Protein AF-A0A9E5G2U5-F1 (afdb_monomer_lite)

Foldseek 3Di:
DQALVNQLPDPPHFLVVLLVNCVVQPDPVCCVVCVCVSVVDPGDDCPDPSNVVSSVVSVVSVVVVVDPDDDPDDDDDDDDDDDDDDDDDDDDDDDDDDDPDQQPAEQELVNDDPVLVVLLVVLVVLVVVLVVLVVVLVDPPDDPVVNLVSLVVNLVSVVSLVVSVVVVVVVCVVVSHHYDHPDDRDDPDPDDPSNVVVVLVVVLVVLVVLLVVLVVVLVVCVVVVVVVSNVVSVVVNVVSVVVNVVSVVVPPPD

Structure (mmCIF, N/CA/C/O backbone):
data_AF-A0A9E5G2U5-F1
#
_entry.id   AF-A0A9E5G2U5-F1
#
loop_
_atom_site.group_PDB
_atom_site.id
_atom_site.type_symbol
_atom_site.label_atom_id
_atom_site.label_alt_id
_atom_site.label_comp_id
_atom_site.label_asym_id
_atom_site.label_entity_id
_atom_site.label_seq_id
_atom_site.pdbx_PDB_ins_code
_atom_site.Cartn_x
_atom_site.Cartn_y
_atom_site.Cartn_z
_atom_site.occupancy
_atom_site.B_iso_or_equiv
_atom_site.auth_seq_id
_atom_site.auth_comp_id
_atom_site.auth_asym_id
_atom_site.auth_atom_id
_atom_site.pdbx_PDB_model_num
ATOM 1 N N . MET A 1 1 ? 39.581 -17.194 -17.535 1.00 52.22 1 MET A N 1
ATOM 2 C CA . MET A 1 1 ? 38.529 -17.982 -16.857 1.00 52.22 1 MET A CA 1
ATOM 3 C C . MET A 1 1 ? 37.243 -17.179 -16.911 1.00 52.22 1 MET A C 1
ATOM 5 O O . MET A 1 1 ? 37.245 -16.053 -16.433 1.00 52.22 1 MET A O 1
ATOM 9 N N . THR A 1 2 ? 36.190 -17.707 -17.528 1.00 67.00 2 THR A N 1
ATOM 10 C CA . THR A 1 2 ? 34.878 -17.045 -17.578 1.00 67.00 2 THR A CA 1
ATOM 11 C C . THR A 1 2 ? 34.287 -17.018 -16.167 1.00 67.00 2 THR A C 1
ATOM 13 O O . THR A 1 2 ? 34.275 -18.047 -15.495 1.00 67.00 2 THR A O 1
ATOM 16 N N . THR A 1 3 ? 33.867 -15.851 -15.679 1.00 80.50 3 THR A N 1
ATOM 17 C CA . THR A 1 3 ? 33.154 -15.704 -14.398 1.00 80.50 3 THR A CA 1
ATOM 18 C C . THR A 1 3 ? 31.650 -15.672 -14.650 1.00 80.50 3 THR A C 1
ATOM 20 O O . THR A 1 3 ? 31.225 -15.354 -15.761 1.00 80.50 3 THR A O 1
ATOM 23 N N . ILE A 1 4 ? 30.833 -15.969 -13.632 1.00 81.75 4 ILE A N 1
ATOM 24 C CA . ILE A 1 4 ? 29.365 -15.905 -13.757 1.00 81.75 4 ILE A CA 1
ATOM 25 C C . ILE A 1 4 ? 28.931 -14.519 -14.246 1.00 81.75 4 ILE A C 1
ATOM 27 O O . ILE A 1 4 ? 28.197 -14.415 -15.224 1.00 81.75 4 ILE A O 1
ATOM 31 N N . LYS A 1 5 ? 29.482 -13.457 -13.650 1.00 82.75 5 LYS A N 1
ATOM 32 C CA . LYS A 1 5 ? 29.246 -12.068 -14.058 1.00 82.75 5 LYS A CA 1
ATOM 33 C C . LYS A 1 5 ? 29.598 -11.782 -15.524 1.00 82.75 5 LYS A C 1
ATOM 35 O O . LYS A 1 5 ? 28.825 -11.123 -16.213 1.00 82.75 5 LYS A O 1
ATOM 40 N N . ALA A 1 6 ? 30.731 -12.289 -16.018 1.00 81.88 6 ALA A N 1
ATOM 41 C CA . ALA A 1 6 ? 31.128 -12.109 -17.417 1.00 81.88 6 ALA A CA 1
ATOM 42 C C . ALA A 1 6 ? 30.216 -12.883 -18.383 1.00 81.88 6 ALA A C 1
ATOM 44 O O . ALA A 1 6 ? 29.875 -12.376 -19.445 1.00 81.88 6 ALA A O 1
ATOM 45 N N . TRP A 1 7 ? 29.781 -14.084 -17.995 1.00 85.56 7 TRP A N 1
ATOM 46 C CA . TRP A 1 7 ? 28.872 -14.904 -18.797 1.00 85.56 7 TRP A CA 1
ATOM 47 C C . TRP A 1 7 ? 27.442 -14.341 -18.830 1.00 85.56 7 TRP A C 1
ATOM 49 O O . TRP A 1 7 ? 26.796 -14.365 -19.873 1.00 85.56 7 TRP A O 1
ATOM 59 N N . LEU A 1 8 ? 26.957 -13.778 -17.717 1.00 83.19 8 LEU A N 1
ATOM 60 C CA . LEU A 1 8 ? 25.658 -13.098 -17.654 1.00 83.19 8 LEU A CA 1
ATOM 61 C C . LEU A 1 8 ? 25.626 -11.808 -18.490 1.00 83.19 8 LEU A C 1
ATOM 63 O O . LEU A 1 8 ? 24.572 -11.464 -19.022 1.00 83.19 8 LEU A O 1
ATOM 67 N N . ALA A 1 9 ? 26.760 -11.113 -18.613 1.00 81.38 9 ALA A N 1
ATOM 68 C CA . ALA A 1 9 ? 26.890 -9.900 -19.420 1.00 81.38 9 ALA A CA 1
ATOM 69 C C . ALA A 1 9 ? 26.992 -10.176 -20.935 1.00 81.38 9 ALA A C 1
ATOM 71 O O . ALA A 1 9 ? 26.753 -9.271 -21.738 1.00 81.38 9 ALA A O 1
ATOM 72 N N . ASP A 1 10 ? 27.334 -11.403 -21.340 1.00 81.75 10 ASP A N 1
ATOM 73 C CA . ASP A 1 10 ? 27.485 -11.767 -22.748 1.00 81.75 10 ASP A CA 1
ATOM 74 C C . ASP A 1 10 ? 26.127 -12.050 -23.417 1.00 81.75 10 ASP A C 1
ATOM 76 O O . ASP A 1 10 ? 25.377 -12.956 -23.041 1.00 81.75 10 ASP A O 1
ATOM 80 N N . ARG A 1 11 ? 25.820 -11.290 -24.475 1.00 69.81 11 ARG A N 1
ATOM 81 C CA . ARG A 1 11 ? 24.610 -11.466 -25.295 1.00 69.81 11 ARG A CA 1
ATOM 82 C C . ARG A 1 11 ? 24.674 -12.697 -26.209 1.00 69.81 11 ARG A C 1
ATOM 84 O O . ARG A 1 11 ? 23.638 -13.117 -26.716 1.00 69.81 11 ARG A O 1
ATOM 91 N N . ARG A 1 12 ? 25.860 -13.281 -26.422 1.00 76.75 12 ARG A N 1
ATOM 92 C CA . ARG A 1 12 ? 26.104 -14.501 -27.220 1.00 76.75 12 ARG A CA 1
ATOM 93 C C . ARG A 1 12 ? 26.500 -15.704 -26.353 1.00 76.75 12 ARG A C 1
ATOM 95 O O . ARG 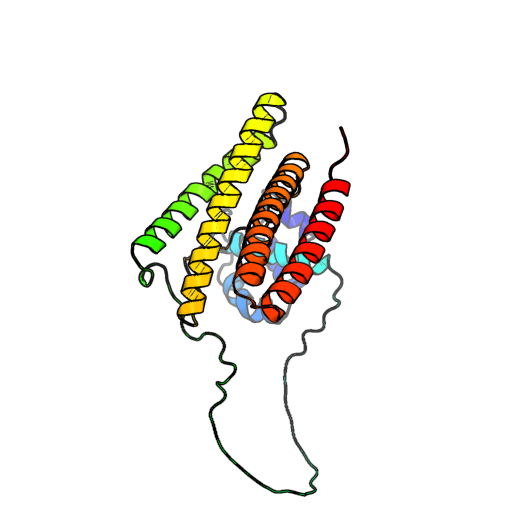A 1 12 ? 27.169 -16.622 -26.825 1.00 76.75 12 ARG A O 1
ATOM 102 N N . ARG A 1 13 ? 26.061 -15.708 -25.092 1.00 80.19 13 ARG A N 1
ATOM 103 C CA . ARG A 1 13 ? 26.306 -16.775 -24.115 1.00 80.19 13 ARG A CA 1
ATOM 104 C C . ARG A 1 13 ? 25.964 -18.170 -24.652 1.00 80.19 13 ARG A C 1
ATOM 106 O O . ARG A 1 13 ? 24.878 -18.405 -25.183 1.00 80.19 13 ARG A O 1
ATOM 113 N N . LYS A 1 14 ? 26.890 -19.113 -24.470 1.00 83.56 14 LYS A N 1
ATOM 114 C CA . LYS A 1 14 ? 26.697 -20.529 -24.807 1.00 83.56 14 LYS A CA 1
ATOM 115 C C . LYS A 1 14 ? 26.197 -21.305 -23.596 1.00 83.56 14 LYS A C 1
ATOM 117 O O . LYS A 1 14 ? 26.666 -21.086 -22.478 1.00 83.56 14 LYS A O 1
ATOM 122 N N . TYR A 1 15 ? 25.287 -22.245 -23.840 1.00 80.31 15 TYR A N 1
ATOM 123 C CA . TYR A 1 15 ? 24.693 -23.086 -22.799 1.00 80.31 15 TYR A CA 1
ATOM 124 C C . TYR A 1 15 ? 25.747 -23.925 -22.063 1.00 80.31 15 TYR A C 1
ATOM 126 O O . TYR A 1 15 ? 25.785 -23.916 -20.837 1.00 80.31 15 TYR A O 1
ATOM 134 N N . ALA A 1 16 ? 26.668 -24.547 -22.808 1.00 81.56 16 ALA A N 1
ATOM 135 C CA . ALA A 1 16 ? 27.753 -25.359 -22.253 1.00 81.56 16 ALA A CA 1
ATOM 136 C C . ALA A 1 16 ? 28.631 -24.585 -21.249 1.00 81.56 16 ALA A C 1
ATOM 138 O O . ALA A 1 16 ? 28.962 -25.101 -20.180 1.00 81.56 16 ALA A O 1
ATOM 139 N N . ASP A 1 17 ? 28.943 -23.321 -21.550 1.00 81.69 17 ASP A N 1
ATOM 140 C CA . ASP A 1 17 ? 29.735 -22.464 -20.661 1.00 81.69 17 ASP A CA 1
ATOM 141 C C . ASP A 1 17 ? 28.960 -22.128 -19.373 1.00 81.69 17 ASP A C 1
ATOM 143 O O . ASP A 1 17 ? 29.527 -22.133 -18.279 1.00 81.69 17 ASP A O 1
ATOM 147 N N . GLY A 1 18 ? 27.647 -21.897 -19.479 1.00 82.00 18 GLY A N 1
ATOM 148 C CA . GLY A 1 18 ? 26.769 -21.661 -18.330 1.00 82.00 18 GLY A CA 1
ATOM 149 C C . GLY A 1 18 ? 26.590 -22.902 -17.457 1.00 82.00 18 GLY A C 1
ATOM 150 O O . GLY A 1 18 ? 26.595 -22.805 -16.231 1.00 82.00 18 GLY A O 1
ATOM 151 N N . LEU A 1 19 ? 26.493 -24.081 -18.071 1.00 83.12 19 LEU A N 1
ATOM 152 C CA . LEU A 1 19 ? 26.375 -25.353 -17.364 1.00 83.12 19 LEU A CA 1
ATOM 153 C C . LEU A 1 19 ? 27.647 -25.671 -16.570 1.00 83.12 19 LEU A C 1
ATOM 155 O O . LEU A 1 19 ? 27.573 -26.072 -15.406 1.00 83.12 19 LEU A O 1
ATOM 159 N N . ALA A 1 20 ? 28.822 -25.417 -17.153 1.00 84.25 20 ALA A N 1
ATOM 160 C CA . ALA A 1 20 ? 30.097 -25.544 -16.453 1.00 84.25 20 ALA A CA 1
ATOM 161 C C . ALA A 1 20 ? 30.181 -24.591 -15.247 1.00 84.25 20 ALA A C 1
ATOM 163 O O . ALA A 1 20 ? 30.629 -24.989 -14.168 1.00 84.25 20 ALA A O 1
ATOM 164 N N . LEU A 1 21 ? 29.697 -23.352 -15.394 1.00 84.19 21 LEU A N 1
ATOM 165 C CA . LEU A 1 21 ? 29.626 -22.378 -14.301 1.00 84.19 21 LEU A CA 1
ATOM 166 C C . LEU A 1 21 ? 28.652 -22.808 -13.202 1.00 84.19 21 LEU A C 1
ATOM 168 O O . LEU A 1 21 ? 28.983 -22.703 -12.019 1.00 84.19 21 LEU A O 1
ATOM 172 N N . PHE A 1 22 ? 27.493 -23.351 -13.575 1.00 83.94 22 PHE A N 1
ATOM 173 C CA . PHE A 1 22 ? 26.519 -23.890 -12.632 1.00 83.94 22 PHE A CA 1
ATOM 174 C C . PHE A 1 22 ? 27.111 -25.070 -11.858 1.00 83.94 22 PHE A C 1
ATOM 176 O O . PHE A 1 22 ? 27.116 -25.066 -10.631 1.00 83.94 22 PHE A O 1
ATOM 183 N N . ASN A 1 23 ? 27.724 -26.036 -12.539 1.00 81.50 23 ASN A N 1
ATOM 184 C CA . ASN A 1 23 ? 28.362 -27.175 -11.880 1.00 81.50 23 ASN A CA 1
ATOM 185 C C . ASN A 1 23 ? 29.551 -26.766 -10.998 1.00 81.50 23 ASN A C 1
ATOM 187 O O . ASN A 1 23 ? 29.819 -27.422 -9.989 1.00 81.50 23 ASN A O 1
ATOM 191 N N . LYS A 1 24 ? 30.240 -25.667 -11.315 1.00 82.81 24 LYS A N 1
ATOM 192 C CA . LYS A 1 24 ? 31.349 -25.156 -10.503 1.00 82.81 24 LYS A CA 1
ATOM 193 C C . LYS A 1 24 ? 30.889 -24.400 -9.253 1.00 82.81 24 LYS A C 1
ATOM 195 O O . LYS A 1 24 ? 31.485 -24.590 -8.198 1.00 82.81 24 LYS A O 1
ATOM 200 N N . HIS A 1 25 ? 29.851 -23.568 -9.356 1.00 81.56 25 HIS A N 1
ATOM 201 C CA . HIS A 1 25 ? 29.461 -22.626 -8.297 1.00 81.56 25 HIS A CA 1
ATOM 202 C C . HIS A 1 25 ? 28.149 -22.966 -7.572 1.00 81.56 25 HIS A C 1
ATOM 204 O O . HIS A 1 25 ? 27.873 -22.389 -6.523 1.00 81.56 25 HIS A O 1
ATOM 210 N N . ALA A 1 26 ? 27.337 -23.893 -8.085 1.00 80.25 26 ALA A N 1
ATOM 211 C CA . ALA A 1 26 ? 26.096 -24.286 -7.427 1.00 80.25 26 ALA A CA 1
ATOM 212 C C . ALA A 1 26 ? 26.352 -25.116 -6.160 1.00 80.25 26 ALA A C 1
ATOM 214 O O . ALA A 1 26 ? 27.232 -25.986 -6.117 1.00 80.25 26 ALA A O 1
ATOM 215 N N . SER A 1 27 ? 25.513 -24.886 -5.147 1.00 78.81 27 SER A N 1
ATOM 216 C CA . SER A 1 27 ? 25.484 -25.682 -3.922 1.00 78.81 27 SER A CA 1
ATOM 217 C C . SER A 1 27 ? 25.038 -27.130 -4.201 1.00 78.81 27 SER A C 1
ATOM 219 O O . SER A 1 27 ? 24.341 -27.383 -5.191 1.00 78.81 27 SER A O 1
ATOM 221 N N . PRO A 1 28 ? 25.386 -28.100 -3.331 1.00 75.25 28 PRO A N 1
ATOM 222 C CA . PRO A 1 28 ? 24.965 -29.498 -3.485 1.00 75.25 28 PRO A CA 1
ATOM 223 C C . PRO A 1 28 ? 23.440 -29.656 -3.592 1.00 75.25 28 PRO A C 1
ATOM 225 O O . PRO A 1 28 ? 22.945 -30.496 -4.339 1.00 75.25 28 PRO A O 1
ATOM 228 N N . GLU A 1 29 ? 22.687 -28.796 -2.901 1.00 75.19 29 GLU A N 1
ATOM 229 C CA . GLU A 1 29 ? 21.224 -28.783 -2.937 1.00 75.19 29 GLU A CA 1
ATOM 230 C C . GLU A 1 29 ? 20.673 -28.300 -4.291 1.00 75.19 29 GLU A C 1
ATOM 232 O O . GLU A 1 29 ? 19.732 -28.890 -4.824 1.00 75.19 29 GLU A O 1
ATOM 237 N N . LEU A 1 30 ? 21.275 -27.261 -4.888 1.00 77.75 30 LEU A N 1
ATOM 238 C CA . LEU A 1 30 ? 20.890 -26.790 -6.224 1.00 77.75 30 LEU A CA 1
ATOM 239 C C . LEU A 1 30 ? 21.229 -27.820 -7.303 1.00 77.75 30 LEU A C 1
ATOM 241 O O . LEU A 1 30 ? 20.440 -28.013 -8.227 1.00 77.75 30 LEU A O 1
ATOM 245 N N . LYS A 1 31 ? 22.374 -28.494 -7.173 1.00 80.44 31 LYS A N 1
ATOM 246 C CA . LYS A 1 31 ? 22.781 -29.574 -8.081 1.00 80.44 31 LYS A CA 1
ATOM 247 C C . LYS A 1 31 ? 21.822 -30.758 -8.016 1.00 80.44 31 LYS A C 1
ATOM 249 O O . LYS A 1 31 ? 21.464 -31.289 -9.058 1.00 80.44 31 LYS A O 1
ATOM 254 N N . SER A 1 32 ? 21.348 -31.115 -6.824 1.00 79.25 32 SER A N 1
ATOM 255 C CA . SER A 1 32 ? 20.348 -32.176 -6.650 1.00 79.25 32 SER A CA 1
ATOM 256 C C . SER A 1 32 ? 19.011 -31.834 -7.325 1.00 79.25 32 SER A C 1
ATOM 258 O O . SER A 1 32 ? 18.419 -32.674 -7.993 1.00 79.25 32 SER A O 1
ATOM 260 N N . LYS A 1 33 ? 18.560 -30.576 -7.224 1.00 78.44 33 LYS A N 1
ATOM 261 C CA . LYS A 1 33 ? 17.257 -30.141 -7.762 1.00 78.44 33 LYS A CA 1
ATOM 262 C C . LYS A 1 33 ? 17.261 -29.828 -9.261 1.00 78.44 33 LYS A C 1
ATOM 264 O O . LYS A 1 33 ? 16.263 -30.074 -9.925 1.00 78.44 33 LYS A O 1
ATOM 269 N N . PHE A 1 34 ? 18.343 -29.249 -9.781 1.00 78.38 34 PHE A N 1
ATOM 270 C CA . PHE A 1 34 ? 18.395 -28.724 -11.153 1.00 78.38 34 PHE A CA 1
ATOM 271 C C . PHE A 1 34 ? 19.499 -29.348 -12.014 1.00 78.38 34 PHE A C 1
ATOM 273 O O . PHE A 1 34 ? 19.516 -29.130 -13.219 1.00 78.38 34 PHE A O 1
ATOM 280 N N . GLY A 1 35 ? 20.411 -30.136 -11.439 1.00 76.25 35 GLY A N 1
ATOM 281 C CA . GLY A 1 35 ? 21.498 -30.767 -12.190 1.00 76.25 35 GLY A CA 1
ATOM 282 C C . GLY A 1 35 ? 20.996 -31.777 -13.220 1.00 76.25 35 GLY A C 1
ATOM 283 O O . GLY A 1 35 ? 21.464 -31.755 -14.350 1.00 76.25 35 GLY A O 1
ATOM 284 N N . ALA A 1 36 ? 20.005 -32.605 -12.869 1.00 78.44 36 ALA A N 1
ATOM 285 C CA . ALA A 1 36 ? 19.381 -33.530 -13.822 1.00 78.44 36 ALA A CA 1
ATOM 286 C C . ALA A 1 36 ? 18.702 -32.774 -14.977 1.00 78.44 36 ALA A C 1
ATOM 288 O O . ALA A 1 36 ? 18.952 -33.079 -16.134 1.00 78.44 36 ALA A O 1
ATOM 289 N N . TYR A 1 37 ? 17.951 -31.718 -14.650 1.00 78.88 37 TYR A N 1
ATOM 290 C CA . TYR A 1 37 ? 17.247 -30.868 -15.615 1.00 78.88 37 TYR A CA 1
ATOM 291 C C . TYR A 1 37 ? 18.187 -30.149 -16.594 1.00 78.88 37 TYR A C 1
ATOM 293 O O . TYR A 1 37 ? 17.859 -29.976 -17.761 1.00 78.88 37 TYR A O 1
ATOM 301 N N . PHE A 1 38 ? 19.371 -29.726 -16.142 1.00 80.50 38 PHE A N 1
ATOM 302 C CA . PHE A 1 38 ? 20.329 -29.065 -17.027 1.00 80.50 38 PHE A CA 1
ATOM 303 C C . PHE A 1 38 ? 21.228 -30.028 -17.810 1.00 80.50 38 PHE A C 1
ATOM 305 O O . PHE A 1 38 ? 21.702 -29.654 -18.881 1.00 80.50 38 PHE A O 1
ATOM 312 N N . ASN A 1 39 ? 21.460 -31.240 -17.299 1.00 74.75 39 ASN A N 1
ATOM 313 C CA . ASN A 1 39 ? 22.243 -32.276 -17.981 1.00 74.75 39 ASN A CA 1
ATOM 314 C C . ASN A 1 39 ? 21.409 -33.113 -18.967 1.00 74.75 39 ASN A C 1
ATOM 316 O O . ASN A 1 39 ? 21.978 -33.911 -19.700 1.00 74.75 39 ASN A O 1
ATOM 320 N N . GLU A 1 40 ? 20.082 -32.961 -18.981 1.00 75.38 40 GLU A N 1
ATOM 321 C CA . GLU A 1 40 ? 19.192 -33.645 -19.929 1.00 75.38 40 GLU A CA 1
ATOM 322 C C . GLU A 1 40 ? 19.345 -33.117 -21.366 1.00 75.38 40 GLU A C 1
ATOM 324 O O . GLU A 1 40 ? 19.011 -33.814 -22.322 1.00 75.38 40 GLU A O 1
ATOM 329 N N . VAL A 1 41 ? 19.884 -31.903 -21.535 1.00 69.12 41 VAL A N 1
ATOM 330 C CA . VAL A 1 41 ? 20.005 -31.254 -22.844 1.00 69.12 41 VAL A CA 1
ATOM 331 C C . VAL A 1 41 ? 21.444 -30.814 -23.105 1.00 69.12 41 VAL A C 1
ATOM 333 O O . VAL A 1 41 ? 21.983 -29.965 -22.399 1.00 69.12 41 VAL A O 1
ATOM 336 N N . ASP A 1 42 ? 22.057 -31.352 -24.162 1.00 60.22 42 ASP A N 1
ATOM 337 C CA . ASP A 1 42 ? 23.449 -31.051 -24.541 1.00 60.22 42 ASP A CA 1
ATOM 338 C C . ASP A 1 42 ? 23.616 -29.669 -25.206 1.00 60.22 42 ASP A C 1
ATOM 340 O O . ASP A 1 42 ? 24.691 -29.065 -25.174 1.00 60.22 42 ASP A O 1
ATOM 344 N N . SER A 1 43 ? 22.554 -29.141 -25.824 1.00 61.00 43 SER A N 1
ATOM 345 C CA . SER A 1 43 ? 22.559 -27.848 -26.514 1.00 61.00 43 SER A CA 1
ATOM 346 C C . SER A 1 43 ? 21.152 -27.262 -26.592 1.00 61.00 43 SER A C 1
ATOM 348 O O . SER A 1 43 ? 20.244 -27.876 -27.148 1.00 61.00 43 SER A O 1
ATOM 350 N N . CYS A 1 44 ? 20.989 -26.044 -26.077 1.00 62.00 44 CYS A N 1
ATOM 351 C CA . CYS A 1 44 ? 19.721 -25.320 -26.079 1.00 62.00 44 CYS A CA 1
ATOM 352 C C . CYS A 1 44 ? 19.824 -24.042 -26.929 1.00 62.00 44 CYS A C 1
ATOM 354 O O . CYS A 1 44 ? 20.792 -23.286 -26.774 1.00 62.00 44 CYS A O 1
ATOM 356 N N . PRO A 1 45 ? 18.823 -23.737 -27.779 1.00 67.19 45 PRO A N 1
ATOM 357 C CA . PRO A 1 45 ? 18.698 -22.432 -28.423 1.00 67.19 45 PRO A CA 1
ATOM 358 C C . PRO A 1 45 ? 18.655 -21.278 -27.405 1.00 67.19 45 PRO A C 1
ATOM 360 O O . PRO A 1 45 ? 18.209 -21.438 -26.270 1.00 67.19 45 PRO A O 1
ATOM 363 N N . ALA A 1 46 ? 19.071 -20.077 -27.817 1.00 59.78 46 ALA A N 1
ATOM 364 C CA . ALA A 1 46 ? 19.177 -18.912 -26.925 1.00 59.78 46 ALA A CA 1
ATOM 365 C C . ALA A 1 46 ? 17.852 -18.500 -26.245 1.00 59.78 46 ALA A C 1
ATOM 367 O O . ALA A 1 46 ? 17.882 -17.887 -25.178 1.00 59.78 46 ALA A O 1
ATOM 368 N N . PHE A 1 47 ? 16.713 -18.855 -26.847 1.00 61.09 47 PHE A N 1
ATOM 369 C CA . PHE A 1 47 ? 15.358 -18.565 -26.362 1.00 61.09 47 PHE A CA 1
ATOM 370 C C . PHE A 1 47 ? 14.647 -19.792 -25.768 1.00 61.09 47 PHE A C 1
ATOM 372 O O . PHE A 1 47 ? 13.423 -19.823 -25.696 1.00 61.09 47 PHE A O 1
ATOM 379 N N . ASP A 1 48 ? 15.400 -20.810 -25.355 1.00 74.50 48 ASP A N 1
ATOM 380 C CA . ASP A 1 48 ? 14.842 -21.999 -24.716 1.00 74.50 48 ASP A CA 1
ATOM 381 C C . ASP A 1 48 ? 14.599 -21.796 -23.203 1.00 74.50 48 ASP A C 1
ATOM 383 O O . ASP A 1 48 ? 15.279 -21.015 -22.517 1.00 74.50 48 ASP A O 1
ATOM 387 N N . GLY A 1 49 ? 13.632 -22.535 -22.657 1.00 72.56 49 GLY A N 1
ATOM 388 C CA . GLY A 1 49 ? 13.287 -22.532 -21.235 1.00 72.56 49 GLY A CA 1
ATOM 389 C C . GLY A 1 49 ? 14.449 -22.982 -20.342 1.00 72.56 49 GLY A C 1
ATOM 390 O O . GLY A 1 49 ? 14.635 -22.430 -19.252 1.00 72.56 49 GLY A O 1
ATOM 391 N N . HIS A 1 50 ? 15.288 -23.908 -20.817 1.00 78.62 50 HIS A N 1
ATOM 392 C CA . HIS A 1 50 ? 16.501 -24.359 -20.121 1.00 78.62 50 HIS A CA 1
ATOM 393 C C . HIS A 1 50 ? 17.528 -23.235 -19.978 1.00 78.62 50 HIS A C 1
ATOM 395 O O . HIS A 1 50 ? 18.032 -22.999 -18.879 1.00 78.62 50 HIS A O 1
ATOM 401 N N . MET A 1 51 ? 17.770 -22.472 -21.050 1.00 80.12 51 MET A N 1
ATOM 402 C CA . MET A 1 51 ? 18.666 -21.313 -21.028 1.00 80.12 51 MET A CA 1
ATOM 403 C C . MET A 1 51 ? 18.152 -20.238 -20.065 1.00 80.12 51 MET A C 1
ATOM 405 O O . MET A 1 51 ? 18.904 -19.730 -19.237 1.00 80.12 51 MET A O 1
ATOM 409 N N . THR A 1 52 ? 16.856 -19.925 -20.118 1.00 82.75 52 THR A N 1
ATOM 410 C CA . THR A 1 52 ? 16.237 -18.930 -19.225 1.00 82.75 52 THR A CA 1
ATOM 411 C C . THR A 1 52 ? 16.352 -19.345 -17.756 1.00 82.75 52 THR A C 1
ATOM 413 O O . THR A 1 52 ? 16.719 -18.545 -16.893 1.00 82.75 52 THR A O 1
ATOM 416 N N . THR A 1 53 ? 16.105 -20.622 -17.466 1.00 83.44 53 THR A N 1
ATOM 417 C CA . THR A 1 53 ? 16.199 -21.167 -16.107 1.00 83.44 53 THR A CA 1
ATOM 418 C C . THR A 1 53 ? 17.645 -21.173 -15.612 1.00 83.44 53 THR A C 1
ATOM 420 O O . THR A 1 53 ? 17.896 -20.774 -14.475 1.00 83.44 53 THR A O 1
ATOM 423 N N . LEU A 1 54 ? 18.603 -21.551 -16.462 1.00 83.81 54 LEU A N 1
ATOM 424 C CA . LEU A 1 54 ? 20.032 -21.550 -16.145 1.00 83.81 54 LEU A CA 1
ATOM 425 C C . LEU A 1 54 ? 20.536 -20.142 -15.814 1.00 83.81 54 LEU A C 1
ATOM 427 O O . LEU A 1 54 ? 21.216 -19.949 -14.806 1.00 83.81 54 LEU A O 1
ATOM 431 N N . VAL A 1 55 ? 20.135 -19.147 -16.607 1.00 85.25 55 VAL A N 1
ATOM 432 C CA . VAL A 1 55 ? 20.461 -17.732 -16.384 1.00 85.25 55 VAL A CA 1
ATOM 433 C C . VAL A 1 55 ? 19.917 -17.262 -15.042 1.00 85.25 55 VAL A C 1
ATOM 435 O O . VAL A 1 55 ? 20.683 -16.751 -14.233 1.00 85.25 55 VAL A O 1
ATOM 438 N N . ASN A 1 56 ? 18.640 -17.522 -14.754 1.00 86.19 56 ASN A N 1
ATOM 439 C CA . ASN A 1 56 ? 18.029 -17.143 -13.481 1.00 86.19 56 ASN A CA 1
ATOM 440 C C . ASN A 1 56 ? 18.755 -17.773 -12.282 1.00 86.19 56 ASN A C 1
ATOM 442 O O . ASN A 1 56 ? 18.971 -17.108 -11.269 1.00 86.19 56 ASN A O 1
ATOM 446 N N . LYS A 1 57 ? 19.163 -19.046 -12.380 1.00 84.50 57 LYS A N 1
ATOM 447 C CA . LYS A 1 57 ? 19.916 -19.710 -11.303 1.00 84.50 57 LYS A CA 1
ATOM 448 C C . LYS A 1 57 ? 21.322 -19.145 -11.144 1.00 84.50 57 LYS A C 1
ATOM 450 O O . LYS A 1 57 ? 21.747 -18.931 -10.014 1.00 84.50 57 LYS A O 1
ATOM 455 N N . LEU A 1 58 ? 22.018 -18.856 -12.238 1.00 85.00 58 LEU A N 1
ATOM 456 C CA . LEU A 1 58 ? 23.338 -18.231 -12.191 1.00 85.00 58 LEU A CA 1
ATOM 457 C C . LEU A 1 58 ? 23.283 -16.798 -11.648 1.00 85.00 58 LEU A 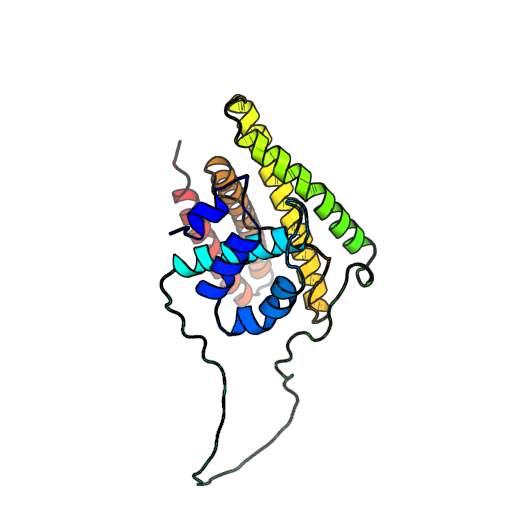C 1
ATOM 459 O O . LEU A 1 58 ? 24.163 -16.423 -10.883 1.00 85.00 58 LEU A O 1
ATOM 463 N N . THR A 1 59 ? 22.230 -16.031 -11.941 1.00 85.81 59 THR A N 1
ATOM 464 C CA . THR A 1 59 ? 21.999 -14.711 -11.333 1.00 85.81 59 THR A CA 1
ATOM 465 C C . THR A 1 59 ? 21.818 -14.804 -9.818 1.00 85.81 59 THR A C 1
ATOM 467 O O . THR A 1 59 ? 22.365 -13.981 -9.089 1.00 85.81 59 THR A O 1
ATOM 470 N N . VAL A 1 60 ? 21.100 -15.819 -9.321 1.00 84.38 60 VAL A N 1
ATOM 471 C CA . VAL A 1 60 ? 20.964 -16.052 -7.871 1.00 84.38 60 VAL A CA 1
ATOM 472 C C . VAL A 1 60 ? 22.307 -16.435 -7.249 1.00 84.38 60 VAL A C 1
ATOM 474 O O . VAL A 1 60 ? 22.655 -15.895 -6.207 1.00 84.38 60 VAL A O 1
ATOM 477 N N . ILE A 1 61 ? 23.083 -17.306 -7.901 1.00 82.50 61 ILE A N 1
ATOM 478 C CA . ILE A 1 61 ? 24.411 -17.713 -7.417 1.00 82.50 61 ILE A CA 1
ATOM 479 C C . ILE A 1 61 ? 25.379 -16.518 -7.377 1.00 82.50 61 ILE A C 1
ATOM 481 O O . ILE A 1 61 ? 26.102 -16.367 -6.398 1.00 82.50 61 ILE A O 1
ATOM 485 N N . ASP A 1 62 ? 25.382 -15.653 -8.397 1.00 82.12 62 ASP A N 1
ATOM 486 C CA . ASP A 1 62 ? 26.205 -14.432 -8.423 1.00 82.12 62 ASP A CA 1
ATOM 487 C C . ASP A 1 62 ? 25.795 -13.462 -7.305 1.00 82.12 62 ASP A C 1
ATOM 489 O O . ASP A 1 62 ? 26.646 -12.944 -6.585 1.00 82.12 62 ASP A O 1
ATOM 493 N N . ARG A 1 63 ? 24.484 -13.288 -7.086 1.00 79.06 63 ARG A N 1
ATOM 494 C CA . ARG A 1 63 ? 23.951 -12.449 -6.004 1.00 79.06 63 ARG A CA 1
ATOM 495 C C . ARG A 1 63 ? 24.323 -12.983 -4.622 1.00 79.06 63 ARG A C 1
ATOM 497 O O . ARG A 1 63 ? 24.745 -12.213 -3.764 1.00 79.06 63 ARG A O 1
ATOM 504 N N . ASP A 1 64 ? 24.170 -14.285 -4.406 1.00 68.69 64 ASP A N 1
ATOM 505 C CA . ASP A 1 64 ? 24.452 -14.925 -3.122 1.00 68.69 64 ASP A CA 1
ATOM 506 C C . ASP A 1 64 ? 25.968 -15.017 -2.854 1.00 68.69 64 ASP A C 1
ATOM 508 O O . ASP A 1 64 ? 26.378 -15.036 -1.699 1.00 68.69 64 ASP A O 1
ATOM 512 N N . ALA A 1 65 ? 26.815 -14.988 -3.892 1.00 64.06 65 ALA A N 1
ATOM 513 C CA . ALA A 1 65 ? 28.269 -14.875 -3.749 1.00 64.06 65 ALA A CA 1
ATOM 514 C C . ALA A 1 65 ? 28.741 -13.463 -3.338 1.00 64.06 65 ALA A C 1
ATOM 516 O O . ALA A 1 65 ? 29.815 -13.327 -2.753 1.00 64.06 65 ALA A O 1
ATOM 517 N N . VAL A 1 66 ? 27.959 -12.415 -3.629 1.00 56.00 66 VAL A N 1
ATOM 518 C CA . VAL A 1 66 ? 28.256 -11.015 -3.252 1.00 56.00 66 VAL A CA 1
ATOM 519 C C . VAL A 1 66 ? 27.829 -10.701 -1.811 1.00 56.00 66 VAL A C 1
ATOM 521 O O . VAL A 1 66 ? 28.318 -9.741 -1.216 1.00 56.00 66 VAL A O 1
ATOM 524 N N . ILE A 1 67 ? 26.965 -11.524 -1.213 1.00 44.34 67 ILE A N 1
ATOM 525 C CA . ILE A 1 67 ? 26.534 -11.388 0.181 1.00 44.34 67 ILE A CA 1
ATOM 526 C C . ILE A 1 67 ? 27.366 -12.356 1.035 1.00 44.34 67 ILE A C 1
ATOM 528 O O . ILE A 1 67 ? 27.082 -13.555 1.026 1.00 44.34 67 ILE A O 1
ATOM 532 N N . PRO A 1 68 ? 28.382 -11.899 1.797 1.00 39.38 68 PRO A N 1
ATOM 533 C CA . PRO A 1 68 ? 29.050 -12.771 2.747 1.00 39.38 68 PRO A CA 1
ATOM 534 C C . PRO A 1 68 ? 28.030 -13.323 3.747 1.00 39.38 68 PRO A C 1
ATOM 536 O O . PRO A 1 68 ? 27.295 -12.607 4.427 1.00 39.38 68 PRO A O 1
ATOM 539 N N . GLN A 1 69 ? 27.992 -14.647 3.770 1.00 39.47 69 GLN A N 1
ATOM 540 C CA . GLN A 1 69 ? 27.179 -15.516 4.595 1.00 39.47 69 GLN A CA 1
ATOM 541 C C . GLN A 1 69 ? 27.267 -15.114 6.080 1.00 39.47 69 GLN A C 1
ATOM 543 O O . GLN A 1 69 ? 28.272 -15.325 6.750 1.00 39.47 69 GLN A O 1
ATOM 548 N N . SER A 1 70 ? 26.191 -14.545 6.615 1.00 36.94 70 SER A N 1
ATOM 549 C CA . SER A 1 70 ? 25.943 -14.446 8.058 1.00 36.94 70 SER A CA 1
ATOM 550 C C . SER A 1 70 ? 24.467 -14.656 8.341 1.00 36.94 70 SER A C 1
ATOM 552 O O . SER A 1 70 ? 23.812 -13.780 8.878 1.00 36.94 70 SER A O 1
ATOM 554 N N . VAL A 1 71 ? 23.942 -15.824 7.966 1.00 34.41 71 VAL A N 1
ATOM 555 C CA . VAL A 1 71 ? 22.880 -16.493 8.729 1.00 34.41 71 VAL A CA 1
ATOM 556 C C . VAL A 1 71 ? 23.022 -17.994 8.480 1.00 34.41 71 VAL A C 1
ATOM 558 O O . VAL A 1 71 ? 22.631 -18.510 7.431 1.00 34.41 71 VAL A O 1
ATOM 561 N N . GLU A 1 72 ? 23.602 -18.706 9.445 1.00 31.12 72 GLU A N 1
ATOM 562 C CA . GLU A 1 72 ? 23.456 -20.154 9.545 1.00 31.12 72 GLU A CA 1
ATOM 563 C C . GLU A 1 72 ? 21.965 -20.495 9.615 1.00 31.12 72 GLU A C 1
ATOM 565 O O . GLU A 1 72 ? 21.266 -20.191 10.584 1.00 31.12 72 GLU A O 1
ATOM 570 N N . ARG A 1 73 ? 21.462 -21.150 8.569 1.00 34.16 73 ARG A N 1
ATOM 571 C CA . ARG A 1 73 ? 20.186 -21.855 8.632 1.00 34.16 73 ARG A CA 1
ATOM 572 C C . ARG A 1 73 ? 20.411 -23.100 9.481 1.00 34.16 73 ARG A C 1
ATOM 574 O O . ARG A 1 73 ? 20.994 -24.071 9.005 1.00 34.16 73 ARG A O 1
ATOM 581 N N . LYS A 1 74 ? 19.949 -23.078 10.734 1.00 30.83 74 LYS A N 1
ATOM 582 C CA . LYS A 1 74 ? 19.824 -24.293 11.546 1.00 30.83 74 LYS A CA 1
ATOM 583 C C . LYS A 1 74 ? 18.807 -25.224 10.888 1.00 30.83 74 LYS A C 1
ATOM 585 O O . LYS A 1 74 ? 17.600 -25.058 11.044 1.00 30.83 74 LYS A O 1
ATOM 590 N N . ALA A 1 75 ? 19.329 -26.190 10.142 1.00 31.12 75 ALA A N 1
ATOM 591 C CA . ALA A 1 75 ? 18.636 -27.415 9.804 1.00 31.12 75 ALA A CA 1
ATOM 592 C C . ALA A 1 75 ? 18.543 -28.295 11.059 1.00 31.12 75 ALA A C 1
ATOM 594 O O . ALA A 1 75 ? 19.506 -28.493 11.797 1.00 31.12 75 ALA A O 1
ATOM 595 N N . SER A 1 76 ? 17.341 -28.792 11.287 1.00 38.34 76 SER A N 1
ATOM 596 C CA . SER A 1 76 ? 16.952 -29.789 12.272 1.00 38.34 76 SER A CA 1
ATOM 597 C C . SER A 1 76 ? 17.468 -31.188 11.919 1.00 38.34 76 SER A C 1
ATOM 599 O O . SER A 1 76 ? 17.081 -31.690 10.871 1.00 38.34 76 SER A O 1
ATOM 601 N N . VAL A 1 77 ? 18.225 -31.828 12.820 1.00 29.34 77 VAL A N 1
ATOM 602 C CA . VAL A 1 77 ? 18.318 -33.287 13.097 1.00 29.34 77 VAL A CA 1
ATOM 603 C C . VAL A 1 77 ? 18.928 -33.352 14.517 1.00 29.34 77 VAL A C 1
ATOM 605 O O . VAL A 1 77 ? 19.982 -32.772 14.727 1.00 29.34 77 VAL A O 1
ATOM 608 N N . GLY A 1 78 ? 18.302 -33.808 15.607 1.00 29.23 78 GLY A N 1
ATOM 609 C CA . GLY A 1 78 ? 17.617 -35.075 15.852 1.00 29.23 78 GLY A CA 1
ATOM 610 C C . GLY A 1 78 ? 18.614 -36.074 16.462 1.00 29.23 78 GLY A C 1
ATOM 611 O O . GLY A 1 78 ? 19.463 -36.525 15.712 1.00 29.23 78 GLY A O 1
ATOM 612 N N . VAL A 1 79 ? 18.525 -36.385 17.775 1.00 27.11 79 VAL A N 1
ATOM 613 C CA . VAL A 1 79 ? 18.841 -37.690 18.440 1.00 27.11 79 VAL A CA 1
ATOM 614 C C . VAL A 1 79 ? 19.150 -37.553 19.958 1.00 27.11 79 VAL A C 1
ATOM 616 O O . VAL A 1 79 ? 20.206 -37.096 20.368 1.00 27.11 79 VAL A O 1
ATOM 619 N N . VAL A 1 80 ? 18.137 -37.955 20.742 1.00 27.11 80 VAL A N 1
ATOM 620 C CA . VAL A 1 80 ? 18.056 -38.791 21.972 1.00 27.11 80 VAL A CA 1
ATOM 621 C C . VAL A 1 80 ? 18.851 -38.541 23.280 1.00 27.11 80 VAL A C 1
ATOM 623 O O . VAL A 1 80 ? 20.068 -38.429 23.297 1.00 27.11 80 VAL A O 1
ATOM 626 N N . SER A 1 81 ? 18.083 -38.727 24.377 1.00 26.62 81 SER A N 1
ATOM 627 C CA . SER A 1 81 ? 18.430 -39.313 25.698 1.00 26.62 81 SER A CA 1
ATOM 628 C C . SER A 1 81 ? 19.272 -38.468 26.668 1.00 26.62 81 SER A C 1
ATOM 630 O O . SER A 1 81 ? 20.239 -37.847 26.276 1.00 26.62 81 SER A O 1
ATOM 632 N N . ALA A 1 82 ? 19.048 -38.426 27.984 1.00 25.98 82 ALA A N 1
ATOM 633 C CA . ALA A 1 82 ? 18.077 -39.011 28.907 1.00 25.98 82 ALA A CA 1
ATOM 634 C C . ALA A 1 82 ? 18.216 -38.251 30.248 1.00 25.98 82 ALA A C 1
ATOM 636 O O . ALA A 1 82 ? 19.301 -37.768 30.558 1.00 25.98 82 ALA A O 1
ATOM 637 N N . GLY A 1 83 ? 17.164 -38.190 31.073 1.00 25.70 83 GLY A N 1
ATOM 638 C CA . GLY A 1 83 ? 17.316 -37.739 32.464 1.00 25.70 83 GLY A CA 1
ATOM 639 C C . GLY A 1 83 ? 16.045 -37.221 33.133 1.00 25.70 83 GLY A C 1
ATOM 640 O O . GLY A 1 83 ? 15.773 -36.029 33.104 1.00 25.70 83 GLY A O 1
ATOM 641 N N . LYS A 1 84 ? 15.298 -38.141 33.762 1.00 25.75 84 LYS A N 1
ATOM 642 C CA . LYS A 1 84 ? 14.340 -37.924 34.874 1.00 25.75 84 LYS A CA 1
ATOM 643 C C . LYS A 1 84 ? 14.879 -36.873 35.876 1.00 25.75 84 LYS A C 1
ATOM 645 O O . LYS A 1 84 ? 16.085 -36.789 36.048 1.00 25.75 84 LYS A O 1
ATOM 650 N N . VAL A 1 85 ? 14.061 -36.105 36.606 1.00 27.58 85 VAL A N 1
ATOM 651 C CA . VAL A 1 85 ? 13.173 -36.567 37.696 1.00 27.58 85 VAL A CA 1
ATOM 652 C C . VAL A 1 85 ? 12.029 -35.561 37.966 1.00 27.58 85 VAL A C 1
ATOM 654 O O . VAL A 1 85 ? 12.250 -34.357 37.961 1.00 27.58 85 VAL A O 1
ATOM 657 N N . SER A 1 86 ? 10.833 -36.125 38.214 1.00 25.78 86 SER A N 1
ATOM 658 C CA . SER A 1 86 ? 9.663 -35.695 39.024 1.00 25.78 86 SER A CA 1
ATOM 659 C C . SER A 1 86 ? 9.720 -34.347 39.775 1.00 25.78 86 SER A C 1
ATOM 661 O O . SER A 1 86 ? 10.719 -34.035 40.400 1.00 25.78 86 SER A O 1
ATOM 663 N N . ALA A 1 87 ? 8.640 -33.560 39.885 1.00 28.61 87 ALA A N 1
ATOM 664 C CA . ALA A 1 87 ? 7.326 -33.977 40.391 1.00 28.61 87 ALA A CA 1
ATOM 665 C C . ALA A 1 87 ? 6.140 -33.087 39.930 1.00 28.61 87 ALA A C 1
ATOM 667 O O . ALA A 1 87 ? 6.271 -31.894 39.678 1.00 28.61 87 ALA A O 1
ATOM 668 N N . LYS A 1 88 ? 4.967 -33.726 39.850 1.00 28.38 88 LYS A N 1
ATOM 669 C CA . LYS A 1 88 ? 3.588 -33.225 39.604 1.00 28.38 88 LYS A CA 1
ATOM 670 C C . LYS A 1 88 ? 2.825 -33.222 40.964 1.00 28.38 88 LYS A C 1
ATOM 672 O O . LYS A 1 88 ? 3.434 -33.707 41.918 1.00 28.38 88 LYS A O 1
ATOM 677 N N . PRO A 1 89 ? 1.487 -32.995 41.088 1.00 43.00 89 PRO A N 1
ATOM 678 C CA . PRO A 1 89 ? 0.458 -32.208 40.355 1.00 43.00 89 PRO A CA 1
ATOM 679 C C . PRO A 1 89 ? -0.371 -31.278 41.303 1.00 43.00 89 PRO A C 1
ATOM 681 O O . PRO A 1 89 ? -0.347 -31.433 42.514 1.00 43.00 89 PRO A O 1
ATOM 684 N N . SER A 1 90 ? -1.170 -30.311 40.836 1.00 26.14 90 SER A N 1
ATOM 685 C CA . SER A 1 90 ? -2.621 -30.430 40.530 1.00 26.14 90 SER A CA 1
ATOM 686 C C . SER A 1 90 ? -3.182 -28.993 40.368 1.00 26.14 90 SER A C 1
ATOM 688 O O . SER A 1 90 ? -2.612 -28.076 40.941 1.00 26.14 90 SER A O 1
ATOM 690 N N . GLY A 1 91 ? -4.222 -28.662 39.599 1.00 30.67 91 GLY A N 1
ATOM 691 C CA . GLY A 1 91 ? -5.245 -29.453 38.928 1.00 30.67 91 GLY A CA 1
ATOM 692 C C . GLY A 1 91 ? -5.847 -28.722 37.710 1.00 30.67 91 GLY A C 1
ATOM 693 O O . GLY A 1 91 ? -5.626 -27.538 37.480 1.00 30.67 91 GLY A O 1
ATOM 694 N N . LYS A 1 92 ? -6.549 -29.518 36.899 1.00 27.64 92 LYS A N 1
ATOM 695 C CA . LYS A 1 92 ? -7.111 -29.278 35.558 1.00 27.64 92 LYS A CA 1
ATOM 696 C C . LYS A 1 92 ? -8.380 -28.411 35.534 1.00 27.64 92 LYS A C 1
ATOM 698 O O . LYS A 1 92 ? -9.277 -28.660 36.328 1.00 27.64 92 LYS A O 1
ATOM 703 N N . ALA A 1 93 ? -8.532 -27.647 34.447 1.00 31.27 93 ALA A N 1
ATOM 704 C CA . ALA A 1 93 ? -9.625 -27.757 33.454 1.00 31.27 93 ALA A CA 1
ATOM 705 C C . ALA A 1 93 ? -9.155 -27.044 32.156 1.00 31.27 93 ALA A C 1
ATOM 707 O O . ALA A 1 93 ? -8.971 -25.836 32.160 1.00 31.27 93 ALA A O 1
ATOM 708 N N . ALA A 1 94 ? -8.595 -27.734 31.147 1.00 29.19 94 ALA A N 1
ATOM 709 C CA . ALA A 1 94 ? -9.278 -28.297 29.963 1.00 29.19 94 ALA A CA 1
ATOM 710 C C . ALA A 1 94 ? -10.279 -27.313 29.321 1.00 29.19 94 ALA A C 1
ATOM 712 O O . ALA A 1 94 ? -11.249 -26.957 29.969 1.00 29.19 94 ALA A O 1
ATOM 713 N N . GLY A 1 95 ? -10.182 -26.854 28.072 1.00 29.08 95 GLY A N 1
ATOM 714 C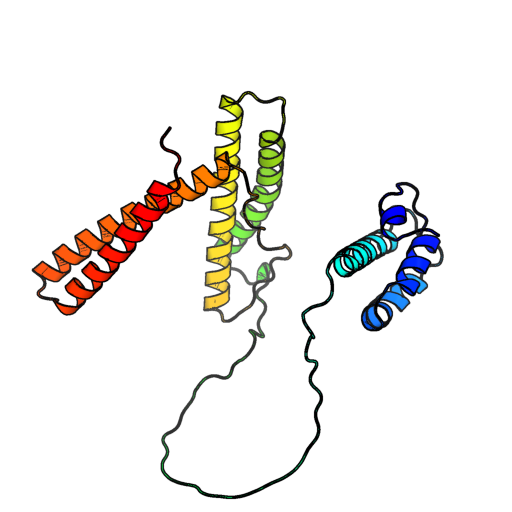 CA . GLY A 1 95 ? -9.348 -27.120 26.888 1.00 29.08 95 GLY A CA 1
ATOM 715 C C . GLY A 1 95 ? -10.105 -26.447 25.721 1.00 29.08 95 GLY A C 1
ATOM 716 O O . GLY A 1 95 ? -11.329 -26.464 25.717 1.00 29.08 95 GLY A O 1
ATOM 717 N N . LYS A 1 96 ? -9.499 -25.740 24.767 1.00 30.09 96 LYS A N 1
ATOM 718 C CA . LYS A 1 96 ? -8.692 -26.282 23.668 1.00 30.09 96 LYS A CA 1
ATOM 719 C C . LYS A 1 96 ? -7.984 -25.091 22.996 1.00 30.09 96 LYS A C 1
ATOM 721 O O . LYS A 1 96 ? -8.627 -24.301 22.314 1.00 30.09 96 LYS A O 1
ATOM 726 N N . ALA A 1 97 ? -6.685 -24.934 23.240 1.00 30.50 97 ALA A N 1
ATOM 727 C CA . ALA A 1 97 ? -5.851 -23.979 22.516 1.00 30.50 97 ALA A CA 1
ATOM 728 C C . ALA A 1 97 ? -5.527 -24.582 21.147 1.00 30.50 97 ALA A C 1
ATOM 730 O O . ALA A 1 97 ? -5.050 -25.716 21.071 1.00 30.50 97 ALA A O 1
ATOM 731 N N . ALA A 1 98 ? -5.880 -23.858 20.087 1.00 35.56 98 ALA A N 1
ATOM 732 C CA . ALA A 1 98 ? -5.616 -24.265 18.723 1.00 35.56 98 ALA A CA 1
ATOM 733 C C . ALA A 1 98 ? -4.113 -24.226 18.436 1.00 35.56 98 ALA A C 1
ATOM 735 O O . ALA A 1 98 ? -3.394 -23.297 18.801 1.00 35.56 98 ALA A O 1
ATOM 736 N N . ASP A 1 99 ? -3.713 -25.307 17.796 1.00 32.81 99 ASP A N 1
ATOM 737 C CA . ASP A 1 99 ? -2.413 -25.681 17.289 1.00 32.81 99 ASP A CA 1
ATOM 738 C C . ASP A 1 99 ? -1.861 -24.651 16.288 1.00 32.81 99 ASP A C 1
ATOM 740 O O . ASP A 1 99 ? -2.605 -24.094 15.474 1.00 32.81 99 ASP A O 1
ATOM 744 N N . ASN A 1 100 ? -0.546 -24.431 16.315 1.00 45.47 100 ASN A N 1
ATOM 745 C CA . ASN A 1 100 ? 0.177 -23.659 15.304 1.00 45.47 100 ASN A CA 1
ATOM 746 C C . ASN A 1 100 ? 0.194 -24.469 13.999 1.00 45.47 100 ASN A C 1
ATOM 748 O O . ASN A 1 100 ? 1.140 -25.198 13.708 1.00 45.47 100 ASN A O 1
ATOM 752 N N . THR A 1 101 ? -0.868 -24.341 13.207 1.00 40.56 101 THR A N 1
ATOM 753 C CA . THR A 1 101 ? -0.949 -24.923 11.865 1.00 40.56 101 THR A CA 1
ATOM 754 C C . THR A 1 101 ? -0.596 -23.827 10.867 1.00 40.56 101 THR A C 1
ATOM 756 O O . THR A 1 101 ? -1.271 -22.800 10.804 1.00 40.56 101 THR A O 1
ATOM 759 N N . ALA A 1 102 ? 0.456 -24.021 10.070 1.00 54.28 102 ALA A N 1
ATOM 760 C CA . ALA A 1 102 ? 0.596 -23.272 8.823 1.00 54.28 102 ALA A CA 1
ATOM 761 C C . ALA A 1 102 ? -0.720 -23.409 8.023 1.00 54.28 102 ALA A C 1
ATOM 763 O O . ALA A 1 102 ? -1.283 -24.506 8.028 1.00 54.28 102 ALA A O 1
ATOM 764 N N . PRO A 1 103 ? -1.244 -22.362 7.356 1.00 52.53 103 PRO A N 1
ATOM 765 C CA . PRO A 1 103 ? -2.522 -22.468 6.656 1.00 52.53 103 PRO A CA 1
ATOM 766 C C . PRO A 1 103 ? -2.418 -23.548 5.571 1.00 52.53 103 PRO A C 1
ATOM 768 O O . PRO A 1 103 ? -1.755 -23.350 4.555 1.00 52.53 103 PRO A O 1
ATOM 771 N N . ALA A 1 104 ? -3.025 -24.714 5.801 1.00 59.16 104 ALA A N 1
ATOM 772 C CA . ALA A 1 104 ? -2.974 -25.838 4.865 1.00 59.16 104 ALA A CA 1
ATOM 773 C C . ALA A 1 104 ? -3.846 -25.590 3.621 1.00 59.16 104 ALA A C 1
ATOM 775 O O . ALA A 1 104 ? -3.656 -26.229 2.588 1.00 59.16 104 ALA A O 1
ATOM 776 N N . VAL A 1 105 ? -4.790 -24.649 3.712 1.00 78.94 105 VAL A N 1
ATOM 777 C CA . VAL A 1 105 ? -5.717 -24.303 2.635 1.00 78.94 105 VAL A CA 1
ATOM 778 C C . VAL A 1 105 ? -5.122 -23.171 1.800 1.00 78.94 105 VAL A C 1
ATOM 780 O O . VAL A 1 105 ? -4.814 -22.092 2.314 1.00 78.94 105 VAL A O 1
ATOM 783 N N . LYS A 1 106 ? -4.955 -23.425 0.503 1.00 83.94 106 LYS A N 1
ATOM 784 C CA . LYS A 1 106 ? -4.627 -22.412 -0.503 1.00 83.94 106 LYS A CA 1
ATOM 785 C C . LYS A 1 106 ? -5.921 -21.989 -1.187 1.00 83.94 106 LYS A C 1
ATOM 787 O O . LYS A 1 106 ? -6.660 -22.851 -1.646 1.00 83.94 106 LYS A O 1
ATOM 792 N N . ILE A 1 107 ? -6.184 -20.690 -1.236 1.00 84.50 107 ILE A N 1
ATOM 793 C CA . ILE A 1 107 ? -7.287 -20.105 -2.002 1.00 84.50 107 ILE A CA 1
ATOM 794 C C . ILE A 1 107 ? -6.714 -19.673 -3.340 1.00 84.50 107 ILE A C 1
ATOM 796 O O . ILE A 1 107 ? -5.835 -18.805 -3.396 1.00 84.50 107 ILE A O 1
ATOM 800 N N . THR A 1 108 ? -7.206 -20.296 -4.403 1.00 86.44 108 THR A N 1
ATOM 801 C CA . THR A 1 108 ? -6.853 -19.938 -5.773 1.00 86.44 108 THR A CA 1
ATOM 802 C C . THR A 1 108 ? -7.792 -18.860 -6.307 1.00 86.44 108 THR A C 1
ATOM 804 O O . THR A 1 108 ? -8.791 -18.506 -5.680 1.00 86.44 108 THR A O 1
ATOM 807 N N . LEU A 1 109 ? -7.497 -18.332 -7.498 1.00 84.56 109 LEU A N 1
ATOM 808 C CA . LEU A 1 109 ? -8.366 -17.354 -8.155 1.00 84.56 109 LEU A CA 1
ATOM 809 C C . LEU A 1 109 ? -9.814 -17.850 -8.332 1.00 84.56 109 LEU A C 1
ATOM 811 O O . LEU A 1 109 ? -10.733 -17.045 -8.244 1.00 84.56 109 LEU A O 1
ATOM 815 N N . ALA A 1 110 ? -10.018 -19.149 -8.562 1.00 84.75 110 ALA A N 1
ATOM 816 C CA . ALA A 1 110 ? -11.349 -19.727 -8.761 1.00 84.75 110 ALA A CA 1
ATOM 817 C C . ALA A 1 110 ? -12.163 -19.840 -7.459 1.00 84.75 110 ALA A C 1
ATOM 819 O O . ALA A 1 110 ? -13.388 -19.875 -7.505 1.00 84.75 110 ALA A O 1
ATOM 820 N N . ASP A 1 111 ? -11.490 -19.864 -6.306 1.00 85.88 111 ASP A N 1
ATOM 821 C CA . ASP A 1 111 ? -12.115 -19.985 -4.982 1.00 85.88 111 ASP A CA 1
ATOM 822 C C . ASP A 1 111 ? -12.523 -18.618 -4.396 1.00 85.88 111 ASP A C 1
ATOM 824 O O . ASP A 1 111 ? -13.115 -18.533 -3.313 1.00 85.88 111 ASP A O 1
ATOM 828 N N . LEU A 1 112 ? -12.160 -17.527 -5.078 1.00 88.00 112 LEU A N 1
ATOM 829 C CA . LEU A 1 112 ? -12.508 -16.170 -4.679 1.00 88.00 112 L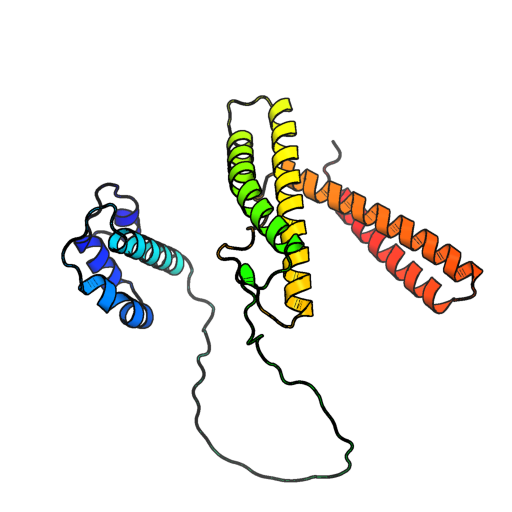EU A CA 1
ATOM 830 C C . LEU A 1 112 ? -13.953 -15.837 -5.090 1.00 88.00 112 LEU A C 1
ATOM 832 O O . LEU A 1 112 ? -14.378 -16.214 -6.180 1.00 88.00 112 LEU A O 1
ATOM 836 N N . PRO A 1 113 ? -14.693 -15.066 -4.276 1.00 91.00 113 PRO A N 1
ATOM 837 C CA . PRO A 1 113 ? -15.941 -14.432 -4.693 1.00 91.00 113 PRO A CA 1
ATOM 838 C C . PRO A 1 113 ? -15.749 -13.584 -5.956 1.00 91.00 113 PRO A C 1
ATOM 840 O O . PRO A 1 113 ? -14.694 -12.968 -6.120 1.00 91.00 113 PRO A O 1
ATOM 843 N N . ASP A 1 114 ? -16.779 -13.486 -6.800 1.00 90.06 114 ASP A N 1
ATOM 844 C CA . ASP A 1 114 ? -16.731 -12.753 -8.078 1.00 90.06 114 ASP A CA 1
ATOM 845 C C . ASP A 1 114 ? -16.237 -11.305 -7.928 1.00 90.06 114 ASP A C 1
ATOM 847 O O . ASP A 1 114 ? -15.458 -10.819 -8.751 1.00 90.06 114 ASP A O 1
ATOM 851 N N . GLU A 1 115 ? -16.613 -10.635 -6.835 1.00 90.69 115 GLU A N 1
ATOM 852 C CA . GLU A 1 115 ? -16.128 -9.292 -6.499 1.00 90.69 115 GLU A CA 1
ATOM 853 C C . GLU A 1 115 ? -14.598 -9.262 -6.339 1.00 90.69 115 GLU A C 1
ATOM 855 O O . GLU A 1 115 ? -13.915 -8.445 -6.960 1.00 90.69 115 GLU A O 1
ATOM 860 N N . LEU A 1 116 ? -14.030 -10.199 -5.570 1.00 90.31 116 LEU A N 1
ATOM 861 C CA . LEU A 1 116 ? -12.584 -10.298 -5.350 1.00 90.31 116 LEU A CA 1
ATOM 862 C C . LEU A 1 116 ? -11.844 -10.790 -6.601 1.00 90.31 116 LEU A C 1
ATOM 864 O O . LEU A 1 116 ? -10.715 -10.364 -6.850 1.00 90.31 116 LEU A O 1
ATOM 868 N N . GLN A 1 117 ? -12.474 -11.628 -7.428 1.00 89.50 117 GLN A N 1
ATOM 869 C CA . GLN A 1 117 ? -11.935 -11.974 -8.745 1.00 89.50 117 GLN A CA 1
ATOM 870 C C . GLN A 1 117 ? -11.841 -10.740 -9.653 1.00 89.50 117 GLN A C 1
ATOM 872 O O . GLN A 1 117 ? -10.844 -10.569 -10.361 1.00 89.50 117 GLN A O 1
ATOM 877 N N . GLY A 1 118 ? -12.849 -9.861 -9.613 1.00 90.94 118 GLY A N 1
ATOM 878 C CA . GLY A 1 118 ? -12.833 -8.564 -10.290 1.00 90.94 118 GLY A CA 1
ATOM 879 C C . GLY A 1 118 ? -11.649 -7.703 -9.849 1.00 90.94 118 GLY A C 1
ATOM 880 O O . GLY A 1 118 ? -10.914 -7.183 -10.690 1.00 90.94 118 GLY A O 1
ATOM 881 N N . LEU A 1 119 ? -11.380 -7.642 -8.542 1.00 90.75 119 LEU A N 1
ATOM 882 C CA . LEU A 1 119 ? -10.215 -6.931 -8.009 1.00 90.75 119 LEU A CA 1
ATOM 883 C C . LEU A 1 119 ? -8.884 -7.551 -8.462 1.00 90.75 119 LEU A C 1
ATOM 885 O O . LEU A 1 119 ? -7.943 -6.831 -8.796 1.00 90.75 119 LEU A O 1
ATOM 889 N N . VAL A 1 120 ? -8.794 -8.881 -8.541 1.00 90.12 120 VAL A N 1
ATOM 890 C CA . VAL A 1 120 ? -7.603 -9.558 -9.077 1.00 90.12 120 VAL A CA 1
ATOM 891 C C . VAL A 1 120 ? -7.370 -9.203 -10.550 1.00 90.12 120 VAL A C 1
ATOM 893 O O . VAL A 1 120 ? -6.231 -8.924 -10.937 1.00 90.12 120 VAL A O 1
ATOM 896 N N . LYS A 1 121 ? -8.425 -9.161 -11.376 1.00 90.69 121 LYS A N 1
ATOM 897 C CA . LYS A 1 121 ? -8.330 -8.692 -12.772 1.00 90.69 121 LYS A CA 1
ATOM 898 C C . LYS A 1 121 ? -7.844 -7.246 -12.828 1.00 90.69 121 LYS A C 1
ATOM 900 O O . LYS A 1 121 ? -6.897 -6.958 -13.556 1.00 90.69 121 LYS A O 1
ATOM 905 N N . ARG A 1 122 ? -8.391 -6.379 -11.975 1.00 92.62 122 ARG A N 1
ATOM 906 C CA . ARG A 1 122 ? -7.965 -4.982 -11.871 1.00 92.62 122 ARG A CA 1
ATOM 907 C C . ARG A 1 122 ? -6.480 -4.847 -11.523 1.00 92.62 122 ARG A C 1
ATOM 909 O O . ARG A 1 122 ? -5.783 -4.036 -12.121 1.00 92.62 122 ARG A O 1
ATOM 916 N N . VAL A 1 123 ? -5.933 -5.687 -10.642 1.00 91.12 123 VAL A N 1
ATOM 917 C CA . VAL A 1 123 ? -4.481 -5.688 -10.364 1.00 91.12 123 VAL A CA 1
ATOM 918 C C . VAL A 1 123 ? -3.653 -6.079 -11.591 1.00 91.12 123 VAL A C 1
ATOM 920 O O . VAL A 1 123 ? -2.574 -5.513 -11.801 1.00 91.12 123 VAL A O 1
ATOM 923 N N . ARG A 1 124 ? -4.134 -7.019 -12.415 1.00 89.56 124 ARG A N 1
ATOM 924 C CA . ARG A 1 124 ? -3.459 -7.384 -13.673 1.00 89.56 124 ARG A CA 1
ATOM 925 C C . ARG A 1 124 ? -3.430 -6.223 -14.665 1.00 89.56 124 ARG A C 1
ATOM 927 O O . ARG A 1 124 ? -2.441 -6.100 -15.374 1.00 89.56 124 ARG A O 1
ATOM 934 N N . GLU A 1 125 ? -4.447 -5.364 -14.670 1.00 92.00 125 GLU A N 1
ATOM 935 C CA . GLU A 1 125 ? -4.491 -4.136 -15.481 1.00 92.00 125 GLU A CA 1
ATOM 936 C C . GLU A 1 125 ? -3.601 -3.024 -14.912 1.00 92.00 125 GLU A C 1
ATOM 938 O O . GLU A 1 125 ? -2.862 -2.382 -15.653 1.00 92.00 125 GLU A O 1
ATOM 943 N N . ILE A 1 126 ? -3.624 -2.811 -13.591 1.00 91.25 126 ILE A N 1
ATOM 944 C CA . ILE A 1 126 ? -2.816 -1.771 -12.936 1.00 91.25 126 ILE A CA 1
ATOM 945 C C . ILE A 1 126 ? -1.321 -2.045 -13.111 1.00 91.25 126 ILE A C 1
ATOM 947 O O . ILE A 1 126 ? -0.534 -1.113 -13.211 1.00 91.25 126 ILE A O 1
ATOM 951 N N . THR A 1 127 ? -0.904 -3.313 -13.134 1.00 88.75 127 THR A N 1
ATOM 952 C CA . THR A 1 127 ? 0.519 -3.682 -13.182 1.00 88.75 127 THR A CA 1
ATOM 953 C C . THR A 1 127 ? 1.266 -3.095 -14.397 1.00 88.75 127 THR A C 1
ATOM 955 O O . THR A 1 127 ? 2.278 -2.426 -14.170 1.00 88.75 127 THR A O 1
ATOM 958 N N . PRO A 1 128 ? 0.817 -3.278 -15.656 1.00 90.81 128 PRO A N 1
ATOM 959 C CA . PRO A 1 128 ? 1.450 -2.646 -16.813 1.00 90.81 128 PRO A CA 1
ATOM 960 C C . PRO A 1 128 ? 1.281 -1.120 -16.835 1.00 90.81 128 PRO A C 1
ATOM 962 O O . PRO A 1 128 ? 2.233 -0.437 -17.200 1.00 90.81 128 PRO A O 1
ATOM 965 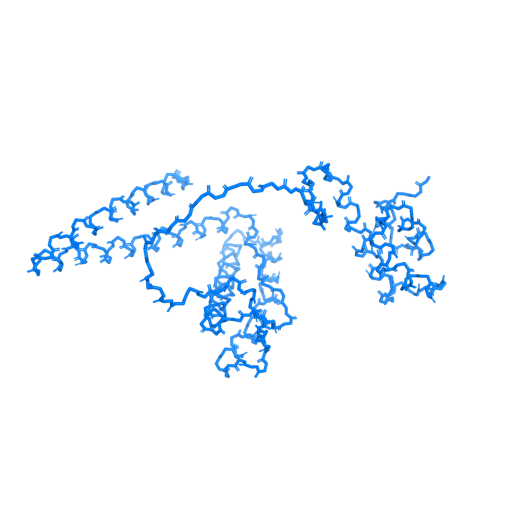N N . LEU A 1 129 ? 0.136 -0.577 -16.398 1.00 90.62 129 LEU A N 1
ATOM 966 C CA . LEU A 1 129 ? -0.079 0.878 -16.326 1.00 90.62 129 LEU A CA 1
ATOM 967 C C . LEU A 1 129 ? 0.907 1.547 -15.363 1.00 90.62 129 LEU A C 1
ATOM 969 O O . LEU A 1 129 ? 1.555 2.528 -15.707 1.00 90.62 129 LEU A O 1
ATOM 973 N N . TYR A 1 130 ? 1.084 0.956 -14.181 1.00 89.56 130 TYR A N 1
ATOM 974 C CA . TYR A 1 130 ? 2.054 1.408 -13.191 1.00 89.56 130 TYR A CA 1
ATOM 975 C C . TYR A 1 130 ? 3.479 1.368 -13.752 1.00 89.56 130 TYR A C 1
ATOM 977 O O . TYR A 1 130 ? 4.227 2.323 -13.576 1.00 89.56 130 TYR A O 1
ATOM 985 N N . ALA A 1 131 ? 3.862 0.285 -14.439 1.00 87.62 131 ALA A N 1
ATOM 986 C CA . ALA A 1 131 ? 5.196 0.163 -15.026 1.00 87.62 131 ALA A CA 1
ATOM 987 C C . ALA A 1 131 ? 5.445 1.202 -16.134 1.00 87.62 131 ALA A C 1
ATOM 989 O O . ALA A 1 131 ? 6.533 1.779 -16.196 1.00 87.62 131 ALA A O 1
ATOM 990 N N . ALA A 1 132 ? 4.440 1.462 -16.976 1.00 88.31 132 ALA A N 1
ATOM 991 C CA . ALA A 1 132 ? 4.500 2.486 -18.014 1.00 88.31 132 ALA A CA 1
ATOM 992 C C . ALA A 1 132 ? 4.646 3.888 -17.404 1.00 88.31 132 ALA A C 1
ATOM 994 O O . ALA A 1 132 ? 5.633 4.561 -17.690 1.00 88.31 132 ALA A O 1
ATOM 995 N N . ALA A 1 133 ? 3.752 4.269 -16.485 1.00 88.38 133 ALA A N 1
ATOM 996 C CA . ALA A 1 133 ? 3.795 5.567 -15.811 1.00 88.38 133 ALA A CA 1
ATOM 997 C C . ALA A 1 133 ? 5.097 5.761 -15.013 1.00 88.38 133 ALA A C 1
ATOM 999 O O . ALA A 1 133 ? 5.681 6.841 -15.002 1.00 88.38 133 ALA A O 1
ATOM 1000 N N . PHE A 1 134 ? 5.616 4.704 -14.379 1.00 86.81 134 PHE A N 1
ATOM 1001 C CA . PHE A 1 134 ? 6.890 4.773 -13.659 1.00 86.81 134 PHE A CA 1
ATOM 1002 C C . PHE A 1 134 ? 8.080 4.997 -14.604 1.00 86.81 134 PHE A C 1
ATOM 1004 O O . PHE A 1 134 ? 8.991 5.759 -14.281 1.00 86.81 134 PHE A O 1
ATOM 1011 N N . THR A 1 135 ? 8.065 4.362 -15.780 1.00 87.56 135 THR A N 1
ATOM 1012 C CA . THR A 1 135 ? 9.092 4.560 -16.817 1.00 87.56 135 THR A CA 1
ATOM 1013 C C . THR A 1 135 ? 9.011 5.967 -17.404 1.00 87.56 135 THR A C 1
ATOM 1015 O O . THR A 1 135 ? 10.036 6.617 -17.583 1.00 87.56 135 THR A O 1
ATOM 1018 N N . GLU A 1 136 ? 7.799 6.458 -17.655 1.00 86.81 136 GLU A N 1
ATOM 1019 C CA . GLU A 1 136 ? 7.556 7.812 -18.149 1.00 86.81 136 GLU A CA 1
ATOM 1020 C C . GLU A 1 136 ? 8.032 8.868 -17.148 1.00 86.81 136 GLU A C 1
ATOM 1022 O O . GLU A 1 136 ? 8.764 9.778 -17.527 1.00 86.81 136 GLU A O 1
ATOM 1027 N N . MET A 1 137 ? 7.734 8.692 -15.856 1.00 85.56 137 MET A N 1
ATOM 1028 C CA . MET A 1 137 ? 8.211 9.572 -14.783 1.00 85.56 137 MET A CA 1
ATOM 1029 C C . MET A 1 137 ? 9.744 9.661 -14.738 1.00 85.56 137 MET A C 1
ATOM 1031 O O . MET A 1 137 ? 10.295 10.713 -14.408 1.00 85.56 137 MET A O 1
ATOM 1035 N N . ALA A 1 138 ? 10.427 8.552 -15.045 1.00 83.31 138 ALA A N 1
ATOM 1036 C CA . ALA A 1 138 ? 11.883 8.464 -15.095 1.00 83.31 138 ALA A CA 1
ATOM 1037 C C . ALA A 1 138 ? 12.484 9.010 -16.402 1.00 83.31 138 ALA A C 1
ATOM 1039 O O . ALA A 1 138 ? 13.706 9.115 -16.503 1.00 83.31 138 ALA A O 1
ATOM 1040 N N . SER A 1 139 ? 11.660 9.356 -17.395 1.00 83.88 139 SER A N 1
ATOM 1041 C CA . SER A 1 139 ? 12.142 9.938 -18.641 1.00 83.88 139 SER A CA 1
ATOM 1042 C C . SER A 1 139 ? 12.681 11.351 -18.416 1.00 83.88 139 SER A C 1
ATOM 1044 O O . SER A 1 139 ? 12.044 12.208 -17.798 1.00 83.88 139 SER A O 1
ATOM 1046 N N . GLU A 1 140 ? 13.848 11.633 -18.990 1.00 79.31 140 GLU A N 1
ATOM 1047 C CA . GLU A 1 140 ? 14.423 12.983 -19.023 1.00 79.31 140 GLU A CA 1
ATOM 1048 C C . GLU A 1 140 ? 13.671 13.909 -19.997 1.00 79.31 140 GLU A C 1
ATOM 1050 O O . GLU A 1 140 ? 13.848 15.123 -19.961 1.00 79.31 140 GLU A O 1
ATOM 1055 N N . SER A 1 141 ? 12.807 13.351 -20.855 1.00 80.25 141 SER A N 1
ATOM 1056 C CA . SER A 1 141 ? 12.106 14.086 -21.914 1.00 80.25 141 SER A CA 1
ATOM 1057 C C . SER A 1 141 ? 10.846 14.830 -21.462 1.00 80.25 141 SER A C 1
ATOM 1059 O O . SER A 1 141 ? 10.278 15.568 -22.264 1.00 80.25 141 SER A O 1
ATOM 1061 N N . ILE A 1 142 ? 10.369 14.611 -20.234 1.00 83.06 142 ILE A N 1
ATOM 1062 C CA . ILE A 1 142 ? 9.152 15.251 -19.714 1.00 83.06 142 ILE A CA 1
ATOM 1063 C C . ILE A 1 142 ? 9.489 16.490 -18.879 1.00 83.06 142 ILE A C 1
ATOM 1065 O O . ILE A 1 142 ? 10.471 16.505 -18.132 1.00 83.06 142 ILE A O 1
ATOM 1069 N N . ALA A 1 143 ? 8.665 17.534 -18.995 1.00 81.44 143 ALA A N 1
ATOM 1070 C CA . ALA A 1 143 ? 8.803 18.741 -18.187 1.00 81.44 143 ALA A CA 1
ATOM 1071 C C . ALA A 1 143 ? 8.462 18.462 -16.712 1.00 81.44 143 ALA A C 1
ATOM 1073 O O . ALA A 1 143 ? 7.682 17.564 -16.402 1.00 81.44 143 ALA A O 1
ATOM 1074 N N . ASP A 1 144 ? 8.993 19.265 -15.786 1.00 75.56 144 ASP A N 1
ATOM 1075 C CA . ASP A 1 144 ? 8.805 19.058 -14.339 1.00 75.56 144 ASP A CA 1
ATOM 1076 C C . ASP A 1 144 ? 7.331 19.071 -13.903 1.00 75.56 144 ASP A C 1
ATOM 1078 O O . ASP A 1 144 ? 6.935 18.326 -13.003 1.00 75.56 144 ASP A O 1
ATOM 1082 N N . LYS A 1 145 ? 6.504 19.894 -14.560 1.00 76.81 145 LYS A N 1
ATOM 1083 C CA . LYS A 1 145 ? 5.057 19.946 -14.317 1.00 76.81 145 LYS A CA 1
ATOM 1084 C C . LYS A 1 145 ? 4.387 18.622 -14.687 1.00 76.81 145 LYS A C 1
ATOM 1086 O O . LYS A 1 145 ? 3.638 18.076 -13.881 1.00 76.81 145 LYS A O 1
ATOM 1091 N N . ASP A 1 146 ? 4.707 18.096 -15.863 1.00 82.88 146 ASP A N 1
ATOM 1092 C CA . ASP A 1 146 ? 4.144 16.843 -16.363 1.00 82.88 146 ASP A CA 1
ATOM 1093 C C . ASP A 1 146 ? 4.679 15.663 -15.536 1.00 82.88 146 ASP A C 1
ATOM 1095 O O . ASP A 1 146 ? 3.925 14.771 -15.158 1.00 82.88 146 ASP A O 1
ATOM 1099 N N . ARG A 1 147 ? 5.945 15.721 -15.096 1.00 83.94 147 ARG A N 1
ATOM 1100 C CA . ARG A 1 147 ? 6.528 14.751 -14.152 1.00 83.94 147 ARG A CA 1
ATOM 1101 C C . ARG A 1 147 ? 5.766 14.692 -12.832 1.00 83.94 147 ARG A C 1
ATOM 1103 O O . ARG A 1 147 ? 5.600 13.604 -12.283 1.00 83.94 147 ARG A O 1
ATOM 1110 N N . ALA A 1 148 ? 5.280 15.821 -12.318 1.00 84.50 148 ALA A N 1
ATOM 1111 C CA . ALA A 1 148 ? 4.459 15.839 -11.110 1.00 84.50 148 ALA A CA 1
ATOM 1112 C C . ALA A 1 148 ? 3.074 15.198 -11.325 1.00 84.50 148 ALA A C 1
ATOM 1114 O O . ALA A 1 148 ? 2.542 14.583 -10.400 1.00 84.50 148 ALA A O 1
ATOM 1115 N N . GLU A 1 149 ? 2.485 15.324 -12.516 1.00 87.19 149 GLU A N 1
ATOM 1116 C CA . GLU A 1 149 ? 1.217 14.670 -12.869 1.00 87.19 149 GLU A CA 1
ATOM 1117 C C . GLU A 1 149 ? 1.394 13.157 -13.036 1.00 87.19 149 GLU A C 1
ATOM 1119 O O . GLU A 1 149 ? 0.665 12.388 -12.404 1.00 87.19 149 GLU A O 1
ATOM 1124 N N . VAL A 1 150 ? 2.437 12.726 -13.747 1.00 87.44 150 VAL A N 1
ATOM 1125 C CA . VAL A 1 150 ? 2.788 11.304 -13.883 1.00 87.44 150 VAL A CA 1
ATOM 1126 C C . VAL A 1 150 ? 3.131 10.693 -12.517 1.00 87.44 150 VAL A C 1
ATOM 1128 O O . VAL A 1 150 ? 2.683 9.595 -12.193 1.00 87.44 150 VAL A O 1
ATOM 1131 N N . ALA A 1 151 ? 3.841 11.414 -11.641 1.00 87.19 151 ALA A N 1
ATOM 1132 C CA . ALA A 1 151 ? 4.118 10.950 -10.279 1.00 87.19 151 ALA A CA 1
ATOM 1133 C C . ALA A 1 151 ? 2.834 10.732 -9.455 1.00 87.19 151 ALA A C 1
ATOM 1135 O O . ALA A 1 151 ? 2.743 9.759 -8.700 1.00 87.19 151 ALA A O 1
ATOM 1136 N N . LYS A 1 152 ? 1.816 11.593 -9.615 1.00 88.81 152 LYS A N 1
ATOM 1137 C CA . LYS A 1 152 ? 0.502 11.391 -8.977 1.00 88.81 152 LYS A CA 1
ATOM 1138 C C . LYS A 1 152 ? -0.175 10.134 -9.508 1.00 88.81 152 LYS A C 1
ATOM 1140 O O . LYS A 1 152 ? -0.751 9.387 -8.720 1.00 88.81 152 LYS A O 1
ATOM 1145 N N . GLU A 1 153 ? -0.105 9.888 -10.813 1.00 90.50 153 GLU A N 1
ATOM 1146 C CA . GLU A 1 153 ? -0.654 8.676 -11.422 1.00 90.50 153 GLU A CA 1
ATOM 1147 C C . GLU A 1 153 ? 0.033 7.416 -10.881 1.00 90.50 153 GLU A C 1
ATOM 1149 O O . GLU A 1 153 ? -0.645 6.520 -10.372 1.00 90.50 153 GLU A O 1
ATOM 1154 N N . VAL A 1 154 ? 1.369 7.389 -10.869 1.00 90.69 154 VAL A N 1
ATOM 1155 C CA . VAL A 1 154 ? 2.173 6.309 -10.272 1.00 90.69 154 VAL A CA 1
ATOM 1156 C C . VAL A 1 154 ? 1.749 6.049 -8.826 1.00 90.69 154 VAL A C 1
ATOM 1158 O O . VAL A 1 154 ? 1.504 4.903 -8.435 1.00 90.69 154 VAL A O 1
ATOM 1161 N N . PHE A 1 155 ? 1.625 7.108 -8.024 1.00 90.06 155 PHE A N 1
ATOM 1162 C CA . PHE A 1 155 ? 1.232 7.004 -6.624 1.00 90.06 155 PHE A CA 1
ATOM 1163 C C . PHE A 1 155 ? -0.199 6.476 -6.446 1.00 90.06 155 PHE A C 1
ATOM 1165 O O . PHE A 1 155 ? -0.444 5.635 -5.574 1.00 90.06 155 PHE A O 1
ATOM 1172 N N . ASN A 1 156 ? -1.143 6.933 -7.270 1.00 91.00 156 ASN A N 1
ATOM 1173 C CA . ASN A 1 156 ? -2.537 6.496 -7.231 1.00 91.00 156 ASN A CA 1
ATOM 1174 C C . ASN A 1 156 ? -2.673 5.022 -7.619 1.00 91.00 156 ASN A C 1
ATOM 1176 O O . ASN A 1 156 ? -3.287 4.257 -6.871 1.00 91.00 156 ASN A O 1
ATOM 1180 N N . LEU A 1 157 ? -2.034 4.608 -8.715 1.00 92.00 157 LEU A N 1
ATOM 1181 C CA . LEU A 1 157 ? -1.999 3.216 -9.166 1.00 92.00 157 LEU A CA 1
ATOM 1182 C C . LEU A 1 157 ? -1.366 2.305 -8.108 1.00 92.00 157 LEU A C 1
ATOM 1184 O O . LEU A 1 157 ? -1.889 1.229 -7.814 1.00 92.00 157 LEU A O 1
ATOM 1188 N N . TRP A 1 158 ? -0.280 2.746 -7.468 1.00 91.50 158 TRP A N 1
ATOM 1189 C CA . TRP A 1 158 ? 0.322 2.009 -6.358 1.00 91.50 158 TRP A CA 1
ATOM 1190 C C . TRP A 1 158 ? -0.622 1.891 -5.153 1.00 91.50 158 TRP A C 1
ATOM 1192 O O . TRP A 1 158 ? -0.760 0.807 -4.579 1.00 91.50 158 TRP A O 1
ATOM 1202 N N . CYS A 1 159 ? -1.300 2.978 -4.777 1.00 90.00 159 CYS A N 1
ATOM 1203 C CA . CYS A 1 159 ? -2.267 2.976 -3.682 1.00 90.00 159 CYS A CA 1
ATOM 1204 C C . CYS A 1 159 ? -3.445 2.035 -3.954 1.00 90.00 159 CYS A C 1
ATOM 1206 O O . CYS A 1 159 ? -3.833 1.288 -3.055 1.00 90.00 159 CYS A O 1
ATOM 1208 N N . GLU A 1 160 ? -3.997 2.065 -5.167 1.00 92.06 160 GLU A N 1
ATOM 1209 C CA . GLU A 1 160 ? -5.087 1.189 -5.600 1.00 92.06 160 GLU A CA 1
ATOM 1210 C C . GLU A 1 160 ? -4.640 -0.275 -5.558 1.00 92.06 160 GLU A C 1
ATOM 1212 O O . GLU A 1 160 ? -5.264 -1.102 -4.889 1.00 92.06 160 GLU A O 1
ATOM 1217 N N . ARG A 1 161 ? -3.489 -0.583 -6.170 1.00 91.12 161 ARG A N 1
ATOM 1218 C CA . ARG A 1 161 ? -2.907 -1.930 -6.164 1.00 91.12 161 ARG A CA 1
ATOM 1219 C C . ARG A 1 161 ? -2.722 -2.444 -4.740 1.00 91.12 161 ARG A C 1
ATOM 1221 O O . ARG A 1 161 ? -3.093 -3.576 -4.441 1.00 91.12 161 ARG A O 1
ATOM 1228 N N . ARG A 1 162 ? -2.169 -1.622 -3.846 1.00 90.00 162 ARG A N 1
ATOM 1229 C CA . ARG A 1 162 ? -1.959 -1.982 -2.440 1.00 90.00 162 ARG A CA 1
ATOM 1230 C C . ARG A 1 162 ? -3.276 -2.224 -1.702 1.00 90.00 162 ARG A C 1
ATOM 1232 O O . ARG A 1 162 ? -3.368 -3.212 -0.981 1.00 90.00 162 ARG A O 1
ATOM 1239 N N . ALA A 1 163 ? -4.272 -1.359 -1.887 1.00 91.06 163 ALA A N 1
ATOM 1240 C CA . ALA A 1 163 ? -5.576 -1.496 -1.241 1.00 91.06 163 ALA A CA 1
ATOM 1241 C C . ALA A 1 163 ? -6.279 -2.799 -1.648 1.00 91.06 163 ALA A C 1
ATOM 1243 O O . ALA A 1 163 ? -6.835 -3.487 -0.795 1.00 91.06 163 ALA A O 1
ATOM 1244 N N . ILE A 1 164 ? -6.189 -3.182 -2.924 1.00 92.94 164 ILE A N 1
ATOM 1245 C CA . ILE A 1 164 ? -6.720 -4.464 -3.399 1.00 92.94 164 ILE A CA 1
ATOM 1246 C C . ILE A 1 164 ? -6.031 -5.635 -2.690 1.00 92.94 164 ILE A C 1
ATOM 1248 O O . ILE A 1 164 ? -6.694 -6.538 -2.187 1.00 92.94 164 ILE A O 1
ATOM 1252 N N . TRP A 1 165 ? -4.700 -5.616 -2.608 1.00 91.75 165 TRP A N 1
ATOM 1253 C CA . TRP A 1 165 ? -3.959 -6.670 -1.916 1.00 91.75 165 TRP A CA 1
ATOM 1254 C C . TRP A 1 165 ? -4.255 -6.735 -0.416 1.00 91.75 165 TRP A C 1
ATOM 1256 O O . TRP A 1 165 ? -4.274 -7.828 0.140 1.00 91.75 165 TRP A O 1
ATOM 1266 N N . GLU A 1 166 ? -4.517 -5.600 0.236 1.00 91.06 166 GLU A N 1
ATOM 1267 C CA . GLU A 1 166 ? -4.965 -5.568 1.633 1.00 91.06 166 GLU A CA 1
ATOM 1268 C C . GLU A 1 166 ? -6.327 -6.269 1.799 1.00 91.06 166 GLU A C 1
ATOM 1270 O O . GLU A 1 166 ? -6.467 -7.083 2.711 1.00 91.06 166 GLU A O 1
ATOM 1275 N N . GLN A 1 167 ? -7.278 -6.054 0.880 1.00 92.19 167 GLN A N 1
ATOM 1276 C CA . GLN A 1 167 ? -8.577 -6.747 0.891 1.00 92.19 167 GLN A CA 1
ATOM 1277 C C . GLN A 1 167 ? -8.444 -8.255 0.633 1.00 92.19 167 GLN A C 1
ATOM 1279 O O . GLN A 1 167 ? -9.075 -9.063 1.316 1.00 92.19 167 GLN A O 1
ATOM 1284 N N . LEU A 1 168 ? -7.597 -8.655 -0.321 1.00 90.94 168 LEU A N 1
ATOM 1285 C CA . LEU A 1 168 ? -7.345 -10.070 -0.613 1.00 90.94 168 LEU A CA 1
ATOM 1286 C C . LEU A 1 168 ? -6.674 -10.785 0.569 1.00 90.94 168 LEU A C 1
ATOM 1288 O O . LEU A 1 168 ? -7.059 -11.903 0.913 1.00 90.94 168 LEU A O 1
ATOM 1292 N N . ASP A 1 169 ? -5.708 -10.133 1.221 1.00 89.94 169 ASP A N 1
ATOM 1293 C CA . ASP A 1 169 ? -5.059 -10.658 2.424 1.00 89.94 169 ASP A CA 1
ATOM 1294 C C . ASP A 1 169 ? -6.042 -10.767 3.596 1.00 89.94 169 ASP A C 1
ATOM 1296 O O . ASP A 1 169 ? -5.987 -11.732 4.357 1.00 89.94 169 ASP A O 1
ATOM 1300 N N . GLU A 1 170 ? -6.931 -9.787 3.778 1.00 91.81 170 GLU A N 1
ATOM 1301 C CA . GLU A 1 170 ? -7.964 -9.818 4.817 1.00 91.81 170 GLU A CA 1
ATOM 1302 C C . GLU A 1 170 ? -8.957 -10.962 4.587 1.00 91.81 170 GLU A C 1
ATOM 1304 O O . GLU A 1 170 ? -9.259 -11.716 5.518 1.00 91.81 170 GLU A O 1
ATOM 1309 N N . TYR A 1 171 ? -9.371 -11.178 3.337 1.00 91.00 171 TYR A N 1
ATOM 1310 C CA . TYR A 1 171 ? -10.186 -12.330 2.967 1.00 91.00 171 TYR A CA 1
ATOM 1311 C C . TYR A 1 171 ? -9.462 -13.653 3.252 1.00 91.00 171 TYR A C 1
ATOM 1313 O O . TYR A 1 171 ? -10.013 -14.518 3.935 1.00 91.00 171 TYR A O 1
ATOM 1321 N N . ALA A 1 172 ? -8.210 -13.801 2.810 1.00 89.31 172 ALA A N 1
ATOM 1322 C CA . ALA A 1 172 ? -7.421 -15.009 3.050 1.00 89.31 172 ALA A CA 1
ATOM 1323 C C . ALA A 1 172 ? -7.241 -15.291 4.554 1.00 89.31 172 ALA A C 1
ATOM 1325 O O . ALA A 1 172 ? -7.433 -16.425 5.002 1.00 89.31 172 ALA A O 1
ATOM 1326 N N . LYS A 1 173 ? -6.982 -14.250 5.359 1.00 90.06 173 LYS A N 1
ATOM 1327 C CA . LYS A 1 173 ? -6.931 -14.342 6.829 1.00 90.06 173 LYS A CA 1
ATOM 1328 C C . LYS A 1 173 ? -8.259 -14.799 7.421 1.00 90.06 173 LYS A C 1
ATOM 1330 O O . LYS A 1 173 ? -8.256 -15.686 8.268 1.00 90.06 173 LYS A O 1
ATOM 1335 N N . SER A 1 174 ? -9.387 -14.252 6.959 1.00 89.38 174 SER A N 1
ATOM 1336 C CA . SER A 1 174 ? -10.722 -14.645 7.441 1.00 89.38 174 SER A CA 1
ATOM 1337 C C . SER A 1 174 ? -11.027 -16.130 7.207 1.00 89.38 174 SER A C 1
ATOM 1339 O O . SER A 1 174 ? -11.782 -16.747 7.957 1.00 89.38 174 SER A O 1
ATOM 1341 N N . LYS A 1 175 ? -10.407 -16.719 6.180 1.00 88.25 175 LYS A N 1
ATOM 1342 C CA . LYS A 1 175 ? -10.538 -18.131 5.818 1.00 88.25 175 LYS A CA 1
ATOM 1343 C C . LYS A 1 175 ? -9.425 -19.015 6.381 1.00 88.25 175 LYS A C 1
ATOM 1345 O O . LYS A 1 175 ? -9.435 -20.211 6.111 1.00 88.25 175 LYS A O 1
ATOM 1350 N N . ASN A 1 176 ? -8.494 -18.460 7.164 1.00 87.25 176 ASN A N 1
ATOM 1351 C CA . ASN A 1 176 ? -7.282 -19.149 7.621 1.00 87.25 176 ASN A CA 1
ATOM 1352 C C . ASN A 1 176 ? -6.553 -19.851 6.462 1.00 87.25 176 ASN A C 1
ATOM 1354 O O . ASN A 1 176 ? -6.199 -21.026 6.554 1.00 87.25 176 ASN A O 1
ATOM 1358 N N . ALA A 1 177 ? -6.372 -19.130 5.355 1.00 88.06 177 ALA A N 1
ATOM 1359 C CA . ALA A 1 177 ? -5.814 -19.649 4.116 1.00 88.06 177 ALA A CA 1
ATOM 1360 C C . ALA A 1 177 ? -4.670 -18.773 3.592 1.00 88.06 177 ALA A C 1
ATOM 1362 O O . ALA A 1 177 ? -4.502 -17.618 3.986 1.00 88.06 177 ALA A O 1
ATOM 1363 N N . THR A 1 178 ? -3.885 -19.334 2.675 1.00 84.44 178 THR A N 1
ATOM 1364 C CA . THR A 1 178 ? -2.900 -18.585 1.882 1.00 84.44 178 THR A CA 1
ATOM 1365 C C . THR A 1 178 ? -3.464 -18.268 0.504 1.00 84.44 178 THR A C 1
ATOM 1367 O O . THR A 1 178 ? -4.155 -19.092 -0.089 1.00 84.44 178 THR A O 1
ATOM 1370 N N . LEU A 1 179 ? -3.189 -17.066 -0.001 1.00 85.50 179 LEU A N 1
ATOM 1371 C CA . LEU A 1 179 ? -3.657 -16.629 -1.312 1.00 85.50 179 LEU A CA 1
ATOM 1372 C C . LEU A 1 179 ? -2.659 -17.047 -2.404 1.00 85.50 179 LEU A C 1
ATOM 1374 O O . LEU A 1 179 ? -1.477 -16.711 -2.312 1.00 85.50 179 LEU A O 1
ATOM 1378 N N . ASP A 1 180 ? -3.140 -17.720 -3.449 1.00 86.38 180 ASP A N 1
ATOM 1379 C CA . ASP A 1 180 ? -2.362 -18.080 -4.640 1.00 86.38 180 ASP A CA 1
ATOM 1380 C C . ASP A 1 180 ? -3.115 -17.669 -5.918 1.00 86.38 180 ASP A C 1
ATOM 1382 O O . ASP A 1 180 ? -3.857 -18.436 -6.529 1.00 86.38 180 ASP A O 1
ATOM 1386 N N . VAL A 1 181 ? -2.959 -16.401 -6.307 1.00 83.31 181 VAL A N 1
ATOM 1387 C CA . VAL A 1 181 ? -3.617 -15.806 -7.492 1.00 83.31 181 VAL A CA 1
ATOM 1388 C C . VAL A 1 181 ? -2.759 -15.869 -8.765 1.00 83.31 181 VAL A C 1
ATOM 1390 O O . VAL A 1 181 ? -3.122 -15.284 -9.791 1.00 83.31 181 VAL A O 1
ATOM 1393 N N . GLY A 1 182 ? -1.628 -16.585 -8.722 1.00 80.56 182 GLY A N 1
ATOM 1394 C CA . GLY A 1 182 ? -0.743 -16.802 -9.872 1.00 80.56 182 GLY A CA 1
ATOM 1395 C C . GLY A 1 182 ? 0.151 -15.615 -10.251 1.00 80.56 182 GLY A C 1
ATOM 1396 O O . GLY A 1 182 ? 0.749 -15.621 -11.323 1.00 80.56 182 GLY A O 1
ATOM 1397 N N . PHE A 1 183 ? 0.251 -14.586 -9.406 1.00 80.31 183 PHE A N 1
ATOM 1398 C CA . PHE A 1 183 ? 1.211 -13.489 -9.569 1.00 80.31 183 PHE A CA 1
ATOM 1399 C C . PHE A 1 183 ? 1.649 -12.936 -8.211 1.00 80.31 183 PHE A C 1
ATOM 1401 O O . PHE A 1 183 ? 0.942 -13.054 -7.209 1.00 80.31 183 PHE A O 1
ATOM 1408 N N . ALA A 1 184 ? 2.844 -12.345 -8.184 1.00 79.06 184 ALA A N 1
ATOM 1409 C CA . ALA A 1 184 ? 3.460 -11.868 -6.956 1.00 79.06 184 ALA A CA 1
ATOM 1410 C C . ALA A 1 184 ? 2.758 -10.622 -6.391 1.00 79.06 184 ALA A C 1
ATOM 1412 O O . ALA A 1 184 ? 2.270 -9.753 -7.126 1.00 79.06 184 ALA A O 1
ATOM 1413 N N . LYS A 1 185 ? 2.773 -10.526 -5.057 1.00 81.25 185 LYS A N 1
ATOM 1414 C CA . LYS A 1 185 ? 2.387 -9.323 -4.318 1.00 81.25 185 LYS A CA 1
ATOM 1415 C C . LYS A 1 185 ? 3.261 -8.133 -4.765 1.00 81.25 185 LYS A C 1
ATOM 1417 O O . LYS A 1 185 ? 4.416 -8.351 -5.135 1.00 81.25 185 LYS A O 1
ATOM 1422 N N . PRO A 1 186 ? 2.744 -6.889 -4.772 1.00 77.19 186 PRO A N 1
ATOM 1423 C CA . PRO A 1 186 ? 3.474 -5.741 -5.279 1.00 77.19 186 PRO A CA 1
ATOM 1424 C C . PRO A 1 186 ? 4.711 -5.499 -4.425 1.00 77.19 186 PRO A C 1
ATOM 1426 O O . PRO A 1 186 ? 4.642 -5.556 -3.194 1.00 77.19 186 PRO A O 1
ATOM 1429 N N . GLU A 1 187 ? 5.817 -5.189 -5.089 1.00 74.56 187 GLU A N 1
ATOM 1430 C CA . GLU A 1 187 ? 7.008 -4.670 -4.431 1.00 74.56 187 GLU A CA 1
ATOM 1431 C C . GLU A 1 187 ? 6.711 -3.307 -3.775 1.00 74.56 187 GLU A C 1
ATOM 1433 O O . GLU A 1 187 ? 5.763 -2.611 -4.173 1.00 74.56 187 GLU A O 1
ATOM 1438 N N . PRO A 1 188 ? 7.467 -2.925 -2.728 1.00 76.62 188 PRO A N 1
ATOM 1439 C CA . PRO A 1 188 ? 7.350 -1.596 -2.140 1.00 76.62 188 PRO A CA 1
ATOM 1440 C C . PRO A 1 188 ? 7.563 -0.507 -3.200 1.00 76.62 188 PRO A C 1
ATOM 1442 O O . PRO A 1 188 ? 8.235 -0.727 -4.206 1.00 76.62 188 PRO A O 1
ATOM 1445 N N . LEU A 1 189 ? 6.978 0.671 -2.962 1.00 78.31 189 LEU A N 1
ATOM 1446 C CA . LEU A 1 189 ? 7.165 1.818 -3.847 1.00 78.31 189 LEU A CA 1
ATOM 1447 C C . LEU A 1 189 ? 8.673 2.118 -3.959 1.00 78.31 189 LEU A C 1
ATOM 1449 O O . LEU A 1 189 ? 9.324 2.233 -2.916 1.00 78.31 189 LEU A O 1
ATOM 1453 N N . PRO A 1 190 ? 9.240 2.213 -5.174 1.00 77.94 190 PRO A N 1
ATOM 1454 C CA . PRO A 1 190 ? 10.636 2.585 -5.352 1.00 77.94 190 PRO A CA 1
ATOM 1455 C C . PRO A 1 190 ? 10.903 3.962 -4.741 1.00 77.94 190 PRO A C 1
ATOM 1457 O O . PRO A 1 190 ? 10.084 4.869 -4.896 1.00 77.94 190 PRO A O 1
ATOM 1460 N N . SER A 1 191 ? 12.044 4.119 -4.063 1.00 77.81 191 SER A N 1
ATOM 1461 C CA . SER A 1 191 ? 12.405 5.402 -3.451 1.00 77.81 191 SER A CA 1
ATOM 1462 C C . SER A 1 191 ? 12.602 6.454 -4.539 1.00 77.81 191 SER A C 1
ATOM 1464 O O . SER A 1 191 ? 13.410 6.290 -5.456 1.00 77.81 191 SER A O 1
ATOM 1466 N N . ASN A 1 192 ? 11.812 7.517 -4.449 1.00 83.69 192 ASN A N 1
ATOM 1467 C CA . ASN A 1 192 ? 11.841 8.663 -5.339 1.00 83.69 192 ASN A CA 1
ATOM 1468 C C . ASN A 1 192 ? 11.360 9.874 -4.527 1.00 83.69 192 ASN A C 1
ATOM 1470 O O . ASN A 1 192 ? 10.270 9.792 -3.962 1.00 83.69 192 ASN A O 1
ATOM 1474 N N . PRO A 1 193 ? 12.090 11.003 -4.498 1.00 81.06 193 PRO A N 1
ATOM 1475 C CA . PRO A 1 193 ? 11.737 12.147 -3.654 1.00 81.06 193 PRO A CA 1
ATOM 1476 C C . PRO A 1 193 ? 10.299 12.663 -3.828 1.00 81.06 193 PRO A C 1
ATOM 1478 O O . PRO A 1 193 ? 9.659 13.036 -2.844 1.00 81.06 193 PRO A O 1
ATOM 1481 N N . LEU A 1 194 ? 9.762 12.653 -5.056 1.00 80.19 194 LEU A N 1
ATOM 1482 C CA . LEU A 1 194 ? 8.383 13.074 -5.327 1.00 80.19 194 LEU A CA 1
ATOM 1483 C C . LEU A 1 194 ? 7.376 12.081 -4.739 1.00 80.19 194 LEU A C 1
ATOM 1485 O O . LEU A 1 194 ? 6.423 12.479 -4.069 1.00 80.19 194 LEU A O 1
ATOM 1489 N N . LEU A 1 195 ? 7.605 10.786 -4.953 1.00 84.00 195 LEU A N 1
ATOM 1490 C CA . LEU A 1 195 ? 6.742 9.725 -4.437 1.00 84.00 195 LEU A CA 1
ATOM 1491 C C . LEU A 1 195 ? 6.823 9.615 -2.909 1.00 84.00 195 LEU A C 1
ATOM 1493 O O . LEU A 1 195 ? 5.797 9.453 -2.251 1.00 84.00 195 LEU A O 1
ATOM 1497 N N . ASP A 1 196 ? 8.015 9.768 -2.337 1.00 83.25 196 ASP A N 1
ATOM 1498 C CA . ASP A 1 196 ? 8.259 9.761 -0.895 1.00 83.25 196 ASP A CA 1
ATOM 1499 C C . ASP A 1 196 ? 7.525 10.932 -0.218 1.00 83.25 196 ASP A C 1
ATOM 1501 O O . ASP A 1 196 ? 6.855 10.744 0.804 1.00 83.25 196 ASP A O 1
ATOM 1505 N N . GLY A 1 197 ? 7.541 12.117 -0.841 1.00 83.25 197 GLY A N 1
ATOM 1506 C CA . GLY A 1 197 ? 6.732 13.264 -0.423 1.00 83.25 197 GLY A CA 1
ATOM 1507 C C . GLY A 1 197 ? 5.226 12.978 -0.457 1.00 83.25 197 GLY A C 1
ATOM 1508 O O . GLY A 1 197 ? 4.515 13.299 0.498 1.00 83.25 197 GLY A O 1
ATOM 1509 N N . MET A 1 198 ? 4.726 12.311 -1.503 1.00 84.25 198 MET A N 1
ATOM 1510 C CA . MET A 1 198 ? 3.310 11.921 -1.605 1.00 84.25 198 MET A CA 1
ATOM 1511 C C . MET A 1 198 ? 2.906 10.873 -0.555 1.00 84.25 198 MET A C 1
ATOM 1513 O O . MET A 1 198 ? 1.836 10.984 0.054 1.00 84.25 198 MET A O 1
ATOM 1517 N N . VAL A 1 199 ? 3.763 9.881 -0.284 1.00 84.81 199 VAL A N 1
ATOM 1518 C CA . VAL A 1 199 ? 3.558 8.895 0.793 1.00 84.81 199 VAL A CA 1
ATOM 1519 C C . VAL A 1 199 ? 3.468 9.601 2.147 1.00 84.81 199 VAL A C 1
ATOM 1521 O O . VAL A 1 199 ? 2.559 9.313 2.934 1.00 84.81 199 VAL A O 1
ATOM 1524 N N . LEU A 1 200 ? 4.381 10.538 2.412 1.00 85.31 200 LEU A N 1
ATOM 1525 C CA . LEU A 1 200 ? 4.420 11.316 3.648 1.00 85.31 200 LEU A CA 1
ATOM 1526 C C . LEU A 1 200 ? 3.163 12.182 3.806 1.00 85.31 200 LEU A C 1
ATOM 1528 O O . LEU A 1 200 ? 2.528 12.142 4.862 1.00 85.31 200 LEU A O 1
ATOM 1532 N N . ALA A 1 201 ? 2.748 12.880 2.746 1.00 86.31 201 ALA A N 1
ATOM 1533 C CA . ALA A 1 201 ? 1.536 13.697 2.731 1.00 86.31 201 ALA A CA 1
ATOM 1534 C C . ALA A 1 201 ? 0.281 12.867 3.049 1.00 86.31 201 ALA A C 1
ATOM 1536 O O . ALA A 1 201 ? -0.482 13.216 3.953 1.00 86.31 201 ALA A O 1
ATOM 1537 N N . LYS A 1 202 ? 0.111 11.709 2.397 1.00 87.06 202 LYS A N 1
ATOM 1538 C CA . LYS A 1 202 ? -1.016 10.799 2.663 1.00 87.06 202 LYS A CA 1
ATOM 1539 C C . LYS A 1 202 ? -0.989 10.235 4.085 1.00 87.06 202 LYS A C 1
ATOM 1541 O O . LYS A 1 202 ? -2.039 10.013 4.693 1.00 87.06 202 LYS A O 1
ATOM 1546 N N . LYS A 1 203 ? 0.201 9.989 4.644 1.00 87.69 203 LYS A N 1
ATOM 1547 C CA . LYS A 1 203 ? 0.348 9.553 6.040 1.00 87.69 203 LYS A CA 1
ATOM 1548 C C . LYS A 1 203 ? -0.096 10.650 7.013 1.00 87.69 203 LYS A C 1
ATOM 1550 O O . LYS A 1 203 ? -0.820 10.348 7.961 1.00 87.69 203 LYS A O 1
ATOM 1555 N N . ILE A 1 204 ? 0.293 11.898 6.756 1.00 89.62 204 ILE A N 1
ATOM 1556 C CA . ILE A 1 204 ? -0.114 13.064 7.551 1.00 89.62 204 ILE A CA 1
ATOM 1557 C C . ILE A 1 204 ? -1.629 13.260 7.490 1.00 89.62 204 ILE A C 1
ATOM 1559 O O . ILE A 1 204 ? -2.255 13.440 8.531 1.00 89.62 204 ILE A O 1
ATOM 1563 N N . GLU A 1 205 ? -2.236 13.171 6.307 1.00 89.94 205 GLU A N 1
ATOM 1564 C CA . GLU A 1 205 ? -3.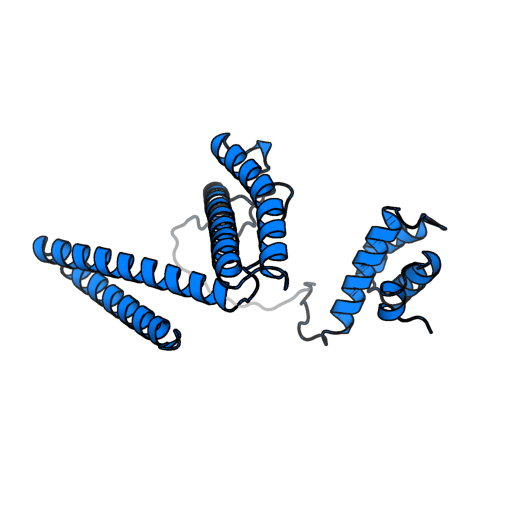689 13.289 6.139 1.00 89.94 205 GLU A CA 1
ATOM 1565 C C . GLU A 1 205 ? -4.444 12.232 6.961 1.00 89.94 205 GLU A C 1
ATOM 1567 O O . GLU A 1 205 ? -5.304 12.565 7.778 1.00 89.94 205 GLU A O 1
ATOM 1572 N N . ARG A 1 206 ? -4.037 10.960 6.861 1.00 89.31 206 ARG A N 1
ATOM 1573 C CA . ARG A 1 206 ? -4.619 9.870 7.665 1.00 89.31 206 ARG A CA 1
ATOM 1574 C C . ARG A 1 206 ? -4.457 10.089 9.169 1.00 89.31 206 ARG A C 1
ATOM 1576 O O . ARG A 1 206 ? -5.344 9.712 9.936 1.00 89.31 206 ARG A O 1
ATOM 1583 N N . LEU A 1 207 ? -3.332 10.652 9.609 1.00 91.00 207 LEU A N 1
ATOM 1584 C CA . LEU A 1 207 ? -3.116 10.988 11.018 1.00 91.00 207 LEU A CA 1
ATOM 1585 C C . LEU A 1 207 ? -4.030 12.126 11.469 1.00 91.00 207 LEU A C 1
ATOM 1587 O O . LEU A 1 207 ? -4.666 11.989 12.511 1.00 91.00 207 LEU A O 1
ATOM 1591 N N . LYS A 1 208 ? -4.186 13.181 10.662 1.00 91.25 208 LYS A N 1
ATOM 1592 C CA . LYS A 1 208 ? -5.135 14.273 10.931 1.00 91.25 208 LYS A CA 1
ATOM 1593 C C . LYS A 1 208 ? -6.569 13.759 11.059 1.00 91.25 208 LYS A C 1
ATOM 1595 O O . LYS A 1 208 ? -7.266 14.114 12.004 1.00 91.25 208 LYS A O 1
ATOM 1600 N N . GLU A 1 209 ? -7.001 12.850 10.186 1.00 93.19 209 GLU A N 1
ATOM 1601 C CA . GLU A 1 209 ? -8.323 12.224 10.316 1.00 93.19 209 GLU A CA 1
ATOM 1602 C C . GLU A 1 209 ? -8.463 11.365 11.582 1.00 93.19 209 GLU A C 1
ATOM 1604 O O . GLU A 1 209 ? -9.537 11.301 12.184 1.00 93.19 209 GLU A O 1
ATOM 1609 N N . LYS A 1 210 ? -7.411 10.630 11.969 1.00 93.69 210 LYS A N 1
ATOM 1610 C CA . LYS A 1 210 ? -7.410 9.837 13.210 1.00 93.69 210 LYS A CA 1
ATOM 1611 C C . LYS A 1 210 ? -7.503 10.738 14.436 1.00 93.69 210 LYS A C 1
ATOM 1613 O O . LYS A 1 210 ? -8.266 10.410 15.341 1.00 93.69 210 LYS A O 1
ATOM 1618 N N . ILE A 1 211 ? -6.776 11.852 14.442 1.00 93.06 211 ILE A N 1
ATOM 1619 C CA . ILE A 1 211 ? -6.842 12.896 15.470 1.00 93.06 211 ILE A CA 1
ATOM 1620 C C . ILE A 1 211 ? -8.277 13.415 15.569 1.00 93.06 211 ILE A C 1
ATOM 1622 O O . ILE A 1 211 ? -8.907 13.214 16.602 1.00 93.06 211 ILE A O 1
ATOM 1626 N N . ALA A 1 212 ? -8.855 13.900 14.467 1.00 94.50 212 ALA A N 1
ATOM 1627 C CA . ALA A 1 212 ? -10.218 14.435 14.449 1.00 94.50 212 ALA A CA 1
ATOM 1628 C C . ALA A 1 212 ? -11.281 13.415 14.910 1.00 94.50 212 ALA A C 1
ATOM 1630 O O . ALA A 1 212 ? -12.207 13.745 15.653 1.00 94.50 212 ALA A O 1
ATOM 1631 N N . ARG A 1 213 ? -11.162 12.142 14.500 1.00 94.50 213 ARG A N 1
ATOM 1632 C CA . ARG A 1 213 ? -12.049 11.062 14.981 1.00 94.50 213 ARG A CA 1
ATOM 1633 C C . ARG A 1 213 ? -11.871 10.790 16.473 1.00 94.50 213 ARG A C 1
ATOM 1635 O O . ARG A 1 213 ? -12.854 10.538 17.166 1.00 94.50 213 ARG A O 1
ATOM 1642 N N . THR A 1 214 ? -10.636 10.830 16.961 1.00 93.00 214 THR A N 1
ATOM 1643 C CA . THR A 1 214 ? -10.320 10.591 18.374 1.00 93.00 214 THR A CA 1
ATOM 1644 C C . THR A 1 214 ? -10.806 11.743 19.246 1.00 93.00 214 THR A C 1
ATOM 1646 O O . THR A 1 214 ? -11.373 11.485 20.301 1.00 93.00 214 THR A O 1
ATOM 1649 N N . GLU A 1 215 ? -10.682 12.989 18.791 1.00 93.50 215 GLU A N 1
ATOM 1650 C CA . GLU A 1 215 ? -11.238 14.173 19.457 1.00 93.50 215 GLU A CA 1
ATOM 1651 C C . GLU A 1 215 ? -12.756 14.069 19.605 1.00 93.50 215 GLU A C 1
ATOM 1653 O O . GLU A 1 215 ? -13.276 14.196 20.712 1.00 93.50 215 GLU A O 1
ATOM 1658 N N . LYS A 1 216 ? -13.471 13.716 18.528 1.00 94.44 216 LYS A N 1
ATOM 1659 C CA . LYS A 1 216 ? -14.918 13.450 18.602 1.00 94.44 216 LYS A CA 1
ATOM 1660 C C . LYS A 1 216 ? -15.246 12.344 19.608 1.00 94.44 216 LYS A C 1
ATOM 1662 O O . LYS A 1 216 ? -16.187 12.483 20.386 1.00 94.44 216 LYS A O 1
ATOM 1667 N N . ALA A 1 217 ? -14.465 11.263 19.624 1.00 91.56 217 ALA A N 1
ATOM 1668 C CA . ALA A 1 217 ? -14.653 10.176 20.581 1.00 91.56 217 ALA A CA 1
ATOM 1669 C C . ALA A 1 217 ? -14.406 10.624 22.032 1.00 91.56 217 ALA A C 1
ATOM 1671 O O . ALA A 1 217 ? -15.135 10.194 22.922 1.00 91.56 217 ALA A O 1
ATOM 1672 N N . ILE A 1 218 ? -13.428 11.501 22.282 1.00 92.75 218 ILE A N 1
ATOM 1673 C CA . ILE A 1 218 ? -13.170 12.086 23.608 1.00 92.75 218 ILE A CA 1
ATOM 1674 C C . ILE A 1 218 ? -14.393 12.871 24.081 1.00 92.75 218 ILE A C 1
ATOM 1676 O O . ILE A 1 218 ? -14.857 12.628 25.196 1.00 92.75 218 ILE A O 1
ATOM 1680 N N . THR A 1 219 ? -14.946 13.742 23.231 1.00 93.88 219 THR A N 1
ATOM 1681 C CA . THR A 1 219 ? -16.160 14.509 23.543 1.00 93.88 219 THR A CA 1
ATOM 1682 C C . THR A 1 219 ? -17.318 13.573 23.882 1.00 93.88 219 THR A C 1
ATOM 1684 O O . THR A 1 219 ? -17.876 13.655 24.974 1.00 93.88 219 THR A O 1
ATOM 1687 N N . MET A 1 220 ? -17.590 12.584 23.025 1.00 93.31 220 MET A N 1
ATOM 1688 C CA . MET A 1 220 ? -18.657 11.607 23.261 1.00 93.31 220 MET A CA 1
ATOM 1689 C C . MET A 1 220 ? -18.439 10.767 24.529 1.00 93.31 220 MET A C 1
ATOM 1691 O O . MET A 1 220 ? -19.394 10.436 25.229 1.00 93.31 220 MET A O 1
ATOM 1695 N N . HIS A 1 221 ? -17.207 10.355 24.838 1.00 92.44 221 HIS A N 1
ATOM 1696 C CA . HIS A 1 221 ? -16.916 9.593 26.056 1.00 92.44 221 HIS A CA 1
ATOM 1697 C C . HIS A 1 221 ? -17.066 10.448 27.314 1.00 92.44 221 HIS A C 1
ATOM 1699 O O . HIS A 1 221 ? -17.523 9.925 28.331 1.00 92.44 221 HIS A O 1
ATOM 1705 N N . SER A 1 222 ? -16.739 11.739 27.228 1.00 90.25 222 SER A N 1
ATOM 1706 C CA . SER A 1 222 ? -16.954 12.709 28.301 1.00 90.25 222 SER A CA 1
ATOM 1707 C C . SER A 1 222 ? -18.444 12.908 28.580 1.00 90.25 222 SER A C 1
ATOM 1709 O O . SER A 1 222 ? -18.865 12.803 29.727 1.00 90.25 222 SER A O 1
ATOM 1711 N N . GLU A 1 223 ? -19.252 13.123 27.539 1.00 93.75 223 GLU A N 1
ATOM 1712 C CA . GLU A 1 223 ? -20.710 13.300 27.653 1.00 93.75 223 GLU A CA 1
ATOM 1713 C C . GLU A 1 223 ? -21.407 12.061 28.229 1.00 93.75 223 GLU A C 1
ATOM 1715 O O . GLU A 1 223 ? -22.336 12.170 29.021 1.00 93.75 223 GLU A O 1
ATOM 1720 N N . ASN A 1 224 ? -20.923 10.867 27.878 1.00 92.50 224 ASN A N 1
ATOM 1721 C CA . ASN A 1 224 ? -21.487 9.599 28.343 1.00 92.50 224 ASN A CA 1
ATOM 1722 C C . ASN A 1 224 ? -20.913 9.113 29.690 1.00 92.50 224 ASN A C 1
ATOM 1724 O O . ASN A 1 224 ? -21.168 7.970 30.073 1.00 92.50 224 ASN A O 1
ATOM 1728 N N . GLY A 1 225 ? -20.084 9.911 30.376 1.00 91.69 225 GLY A N 1
ATOM 1729 C CA . GLY A 1 225 ? -19.477 9.546 31.666 1.00 91.69 225 GLY A CA 1
ATOM 1730 C C . GLY A 1 225 ? -18.513 8.349 31.611 1.00 91.69 225 GLY A C 1
ATOM 1731 O O . GLY A 1 225 ? -18.229 7.725 32.633 1.00 91.69 225 GLY A O 1
ATOM 1732 N N . LYS A 1 226 ? -18.002 7.990 30.426 1.00 92.75 226 LYS A N 1
ATOM 1733 C CA . LYS A 1 226 ? -17.117 6.831 30.210 1.00 92.75 226 LYS A CA 1
ATOM 1734 C C . LYS A 1 226 ? -15.648 7.225 30.380 1.00 92.75 226 LYS A C 1
ATOM 1736 O O . LYS A 1 226 ? -14.868 7.171 29.427 1.00 92.75 226 LYS A O 1
ATOM 1741 N N . GLU A 1 227 ? -15.265 7.586 31.602 1.00 91.06 227 GLU A N 1
ATOM 1742 C CA . GLU A 1 227 ? -13.952 8.177 31.905 1.00 91.06 227 GLU A CA 1
ATOM 1743 C C . GLU A 1 227 ? -12.765 7.300 31.471 1.00 91.06 227 GLU A C 1
ATOM 1745 O O . GLU A 1 227 ? -11.838 7.782 30.826 1.00 91.06 227 GLU A O 1
ATOM 1750 N N . ASN A 1 228 ? -12.829 5.987 31.703 1.00 92.00 228 ASN A N 1
ATOM 1751 C CA . ASN A 1 228 ? -11.766 5.062 31.286 1.00 92.00 228 ASN A CA 1
ATOM 1752 C C . ASN A 1 228 ? -11.519 5.092 29.765 1.00 92.00 228 ASN A C 1
ATOM 1754 O O . ASN A 1 228 ? -10.377 5.030 29.307 1.00 92.00 228 ASN A O 1
ATOM 1758 N N . LEU A 1 229 ? -12.587 5.212 28.966 1.00 91.31 229 LEU A N 1
ATOM 1759 C CA . LEU A 1 229 ? -12.481 5.302 27.507 1.00 91.31 229 LEU A CA 1
ATOM 1760 C C . LEU A 1 229 ? -11.982 6.678 27.060 1.00 91.31 229 LEU A C 1
ATOM 1762 O O . LEU A 1 229 ? -11.249 6.764 26.073 1.00 91.31 229 LEU A O 1
ATOM 1766 N N . ARG A 1 230 ? -12.338 7.736 27.798 1.00 92.50 230 ARG A N 1
ATOM 1767 C CA . ARG A 1 230 ? -11.836 9.096 27.582 1.00 92.50 230 ARG A CA 1
ATOM 1768 C C . ARG A 1 230 ? -10.324 9.163 27.791 1.00 92.50 230 ARG A C 1
ATOM 1770 O O . ARG A 1 230 ? -9.617 9.604 26.890 1.00 92.50 230 ARG A O 1
ATOM 1777 N N . VAL A 1 231 ? -9.820 8.650 28.916 1.00 92.75 231 VAL A N 1
ATOM 1778 C CA . VAL A 1 231 ? -8.377 8.596 29.220 1.00 92.75 231 VAL A CA 1
ATOM 1779 C C . VAL A 1 231 ? -7.624 7.795 28.156 1.00 92.75 231 VAL A C 1
ATOM 1781 O O . VAL A 1 231 ? -6.610 8.257 27.632 1.00 92.75 231 VAL A O 1
ATOM 1784 N N . ALA A 1 232 ? -8.148 6.634 27.754 1.00 93.56 232 ALA A N 1
ATOM 1785 C CA . ALA A 1 232 ? -7.550 5.844 26.678 1.00 93.56 232 ALA A CA 1
ATOM 1786 C C . ALA A 1 232 ? -7.544 6.587 25.326 1.00 93.56 232 ALA A C 1
ATOM 1788 O O . ALA A 1 232 ? -6.606 6.450 24.539 1.00 93.56 232 ALA A O 1
ATOM 1789 N N . ALA A 1 233 ? -8.580 7.376 25.028 1.00 91.19 233 ALA A N 1
ATOM 1790 C CA . ALA A 1 233 ? -8.635 8.194 23.822 1.00 91.19 233 ALA A CA 1
ATOM 1791 C C . ALA A 1 233 ? -7.649 9.375 23.868 1.00 91.19 233 ALA A C 1
ATOM 1793 O O . ALA A 1 233 ? -6.986 9.619 22.864 1.00 91.19 233 ALA A O 1
ATOM 1794 N N . LEU A 1 234 ? -7.464 10.022 25.022 1.00 91.81 234 LEU A N 1
ATOM 1795 C CA . LEU A 1 234 ? -6.452 11.069 25.223 1.00 91.81 234 LEU A CA 1
ATOM 1796 C C . LEU A 1 234 ? -5.027 10.544 25.008 1.00 91.81 234 LEU A C 1
ATOM 1798 O O . LEU A 1 234 ? -4.253 11.151 24.276 1.00 91.81 234 LEU A O 1
ATOM 1802 N N . GLN A 1 235 ? -4.703 9.366 25.548 1.00 93.44 235 GLN A N 1
ATOM 1803 C CA . GLN A 1 235 ? -3.400 8.730 25.317 1.00 93.44 235 GLN A CA 1
ATOM 1804 C C . GLN A 1 235 ? -3.155 8.410 23.834 1.00 93.44 235 GLN A C 1
ATOM 1806 O O . GLN A 1 235 ? -2.029 8.494 23.345 1.00 93.44 235 GLN A O 1
ATOM 1811 N N . ARG A 1 236 ? -4.200 8.015 23.091 1.00 92.81 236 ARG A N 1
ATOM 1812 C CA . ARG A 1 236 ? -4.101 7.815 21.635 1.00 92.81 236 ARG A CA 1
ATOM 1813 C C . ARG A 1 236 ? -3.901 9.138 20.900 1.00 92.81 236 ARG A C 1
ATOM 1815 O O . ARG A 1 236 ? -3.090 9.184 19.981 1.00 92.81 236 ARG A O 1
ATOM 1822 N N . LEU A 1 237 ? -4.613 10.186 21.312 1.00 93.31 237 LEU A N 1
ATOM 1823 C CA . LEU A 1 237 ? -4.506 11.525 20.738 1.00 93.31 237 LEU A CA 1
ATOM 1824 C C . LEU A 1 237 ? -3.081 12.075 20.873 1.00 93.31 237 LEU A C 1
ATOM 1826 O O . LEU A 1 237 ? -2.511 12.527 19.885 1.00 93.31 237 LEU A O 1
ATOM 1830 N N . GLU A 1 238 ? -2.482 11.962 22.060 1.00 93.38 238 GLU A N 1
ATOM 1831 C CA . GLU A 1 238 ? -1.098 12.377 22.312 1.00 93.38 238 GLU A CA 1
ATOM 1832 C C . GLU A 1 238 ? -0.114 11.651 21.386 1.00 93.38 238 GLU A C 1
ATOM 1834 O O . GLU A 1 238 ? 0.680 12.292 20.699 1.00 93.38 238 GLU A O 1
ATOM 1839 N N . LYS A 1 239 ? -0.235 10.321 21.268 1.00 93.31 239 LYS A N 1
ATOM 1840 C CA . LYS A 1 239 ? 0.595 9.524 20.351 1.00 93.31 239 LYS A CA 1
ATOM 1841 C C . LYS A 1 239 ? 0.449 9.966 18.895 1.00 93.31 239 LYS A C 1
ATOM 1843 O O . LYS A 1 239 ? 1.452 10.074 18.194 1.00 93.31 239 LYS A O 1
ATOM 1848 N N . PHE A 1 240 ? -0.776 10.224 18.430 1.00 91.81 240 PHE A N 1
ATOM 1849 C CA . PHE A 1 240 ? -1.003 10.684 17.057 1.00 91.81 240 PHE A CA 1
ATOM 1850 C C . PHE A 1 240 ? -0.448 12.089 16.814 1.00 91.81 240 PHE A C 1
ATOM 1852 O O . PHE A 1 240 ? 0.107 12.332 15.745 1.00 91.81 240 PHE A O 1
ATOM 1859 N N . ASN A 1 241 ? -0.547 12.989 17.795 1.00 89.69 241 ASN A N 1
ATOM 1860 C CA . ASN A 1 241 ? 0.020 14.334 17.710 1.00 89.69 241 ASN A CA 1
ATOM 1861 C C . ASN A 1 241 ? 1.553 14.311 17.682 1.00 89.69 241 ASN A C 1
ATOM 1863 O O . ASN A 1 241 ? 2.149 15.010 16.864 1.00 89.69 241 ASN A O 1
ATOM 1867 N N . MET A 1 242 ? 2.190 13.474 18.508 1.00 91.31 242 MET A N 1
ATOM 1868 C CA . MET A 1 242 ? 3.642 13.271 18.461 1.00 91.31 242 MET A CA 1
ATOM 1869 C C . MET A 1 242 ? 4.086 12.733 17.098 1.00 91.31 242 MET A C 1
ATOM 1871 O O . MET A 1 242 ? 4.997 13.285 16.491 1.00 91.31 242 MET A O 1
ATOM 1875 N N . GLU A 1 243 ? 3.416 11.695 16.581 1.00 91.00 243 GLU A N 1
ATOM 1876 C CA . GLU A 1 243 ? 3.737 11.137 15.262 1.00 91.00 243 GLU A CA 1
ATOM 1877 C C . GLU A 1 243 ? 3.543 12.172 14.142 1.00 91.00 243 GLU A C 1
ATOM 1879 O O . GLU A 1 243 ? 4.350 12.242 13.216 1.00 91.00 243 GLU A O 1
ATOM 1884 N N . LEU A 1 244 ? 2.497 12.999 14.222 1.00 90.06 244 LEU A N 1
ATOM 1885 C CA . LEU A 1 244 ? 2.248 14.068 13.258 1.00 90.06 244 LEU A CA 1
ATOM 1886 C C . LEU A 1 244 ? 3.358 15.126 13.288 1.00 90.06 244 LEU A C 1
ATOM 1888 O O . LEU A 1 244 ? 3.835 15.512 12.222 1.00 90.06 244 LEU A O 1
ATOM 1892 N N . ALA A 1 245 ? 3.800 15.553 14.473 1.00 89.19 245 ALA A N 1
ATOM 1893 C CA . ALA A 1 245 ? 4.899 16.507 14.620 1.00 89.19 245 ALA A CA 1
ATOM 1894 C C . ALA A 1 245 ? 6.208 15.959 14.024 1.00 89.19 245 ALA A C 1
ATOM 1896 O O . ALA A 1 245 ? 6.865 16.640 13.236 1.00 89.19 245 ALA A O 1
ATOM 1897 N N . ASP A 1 246 ? 6.526 14.697 14.314 1.00 89.38 246 ASP A N 1
ATOM 1898 C CA . ASP A 1 246 ? 7.706 13.998 13.793 1.00 89.38 246 ASP A CA 1
ATOM 1899 C C . ASP A 1 246 ? 7.711 13.893 12.261 1.00 89.38 246 ASP A C 1
ATOM 1901 O O . ASP A 1 246 ? 8.757 13.971 11.615 1.00 89.38 246 ASP A O 1
ATOM 1905 N N . LEU A 1 247 ? 6.539 13.678 11.658 1.00 87.50 247 LEU A N 1
ATOM 1906 C CA . LEU A 1 247 ? 6.399 13.595 10.204 1.00 87.50 247 LEU A CA 1
ATOM 1907 C C . LEU A 1 247 ? 6.433 14.971 9.545 1.00 87.50 247 LEU A C 1
ATOM 1909 O O . LEU A 1 247 ? 7.021 15.103 8.475 1.00 87.50 247 LEU A O 1
ATOM 1913 N N . MET A 1 248 ? 5.850 15.992 10.176 1.00 82.75 248 MET A N 1
ATOM 1914 C CA . MET A 1 248 ? 5.930 17.369 9.687 1.00 82.75 248 MET A CA 1
ATOM 1915 C C . MET A 1 248 ? 7.361 17.913 9.738 1.00 82.75 248 MET A C 1
ATOM 1917 O O . MET A 1 248 ? 7.753 18.629 8.824 1.00 82.75 248 MET A O 1
ATOM 1921 N N . ALA A 1 249 ? 8.166 17.519 10.730 1.00 85.75 249 ALA A N 1
ATOM 1922 C CA . ALA A 1 249 ? 9.583 17.887 10.815 1.00 85.75 249 ALA A CA 1
ATOM 1923 C C . ALA A 1 249 ? 10.451 17.276 9.695 1.00 85.75 249 ALA A C 1
ATOM 1925 O O . ALA A 1 249 ? 11.531 17.782 9.405 1.00 85.75 249 ALA A O 1
ATOM 1926 N N . LYS A 1 250 ? 9.988 16.188 9.063 1.00 80.12 250 LYS A N 1
ATOM 1927 C CA . LYS A 1 250 ? 10.673 15.520 7.940 1.00 80.12 250 LYS A CA 1
ATOM 1928 C C . LYS A 1 250 ? 10.339 16.132 6.583 1.00 80.12 250 LYS A C 1
ATOM 1930 O O . LYS A 1 250 ? 10.999 15.798 5.603 1.00 80.12 250 LYS A O 1
ATOM 1935 N N . ILE A 1 251 ? 9.328 16.999 6.512 1.00 74.44 251 ILE A N 1
ATOM 1936 C CA . ILE A 1 251 ? 9.063 17.791 5.314 1.00 74.44 251 ILE A CA 1
ATOM 1937 C C . ILE A 1 251 ? 10.042 18.968 5.354 1.00 74.44 251 ILE A C 1
ATOM 1939 O O . ILE A 1 251 ? 9.947 19.771 6.285 1.00 74.44 251 ILE A O 1
ATOM 1943 N N . PRO A 1 252 ? 10.984 19.097 4.400 1.00 59.81 252 PRO A N 1
ATOM 1944 C CA . PRO A 1 252 ? 11.761 20.322 4.291 1.00 59.81 252 PRO A CA 1
ATOM 1945 C C . PRO A 1 252 ? 10.778 21.484 4.124 1.00 59.81 252 PRO A C 1
ATOM 1947 O O . PRO A 1 252 ? 9.962 21.477 3.203 1.00 59.81 252 PRO A O 1
ATOM 1950 N N . GLN A 1 253 ? 10.806 22.433 5.065 1.00 48.66 253 GLN A N 1
ATOM 1951 C CA . GLN A 1 253 ? 10.109 23.707 4.908 1.00 48.66 253 GLN A CA 1
ATOM 1952 C C . GLN A 1 253 ? 10.681 24.337 3.637 1.00 48.66 253 GLN A C 1
ATOM 1954 O O . GLN A 1 253 ? 11.887 24.578 3.572 1.00 48.66 253 GLN A O 1
ATOM 1959 N N . ALA A 1 254 ? 9.839 24.449 2.611 1.00 36.72 254 ALA A N 1
ATOM 1960 C CA . ALA A 1 254 ? 10.193 25.073 1.344 1.00 36.72 254 ALA A CA 1
ATOM 1961 C C . ALA A 1 254 ? 10.525 26.557 1.540 1.00 36.72 254 ALA A C 1
ATOM 1963 O O . ALA A 1 254 ? 9.881 27.189 2.412 1.00 36.72 254 ALA A O 1
#

Sequence (254 aa):
MTTIKAWLADRRRKYADGLALFNKHASPELKSKFGAYFNEVDSCPAFDGHMTTLVNKLTVIDRDAVIPQSVERKASVGVVSAGKVSAKPSGKAAGKAADNTAPAVKITLADLPDELQGLVKRVREITPLYAAAFTEMASESIADKDRAEVAKEVFNLWCERRAIWEQLDEYAKSKNATLDVGFAKPEPLPSNPLLDGMVLAKKIERLKEKIARTEKAITMHSENGKENLRVAALQRLEKFNMELADLMAKIPQA

Secondary structure (DSSP, 8-state):
---HHHHHH-TT--HHHHHHHHHHHS-HHHHHHHHHHHHS-S---TTSHHHHHHHHHHHHHHHHHHS-----------------------------PPP-----EEEEGGGS-HHHHHHHHHHHHHHHHHHHHHHHHT-TTS-HHHHHHHHHHHHHHHHHHHHHHHHHHHHHHHTTEEEE-SSPPPPPPPP-HHHHHHHHHHHHHHHHHHHHHHHHHHHHHHHTT-HHHHHHHHHHHHHHHHHHHHHHTTS---

pLDDT: mean 76.64, std 19.99, range [25.7, 94.5]

Radius of gyration: 27.61 Å; chains: 1; bounding box: 60×64×69 Å